Protein AF-A0A7V3JS35-F1 (afdb_monomer_lite)

Radius of gyration: 27.56 Å; chains: 1; bounding box: 72×45×94 Å

Structure (mmCIF, N/CA/C/O backbone):
data_AF-A0A7V3JS35-F1
#
_entry.id   AF-A0A7V3JS35-F1
#
loop_
_atom_site.group_PDB
_atom_site.id
_atom_site.type_symbol
_atom_site.label_atom_id
_atom_site.label_alt_id
_atom_site.label_comp_id
_atom_site.label_asym_id
_atom_site.label_entity_id
_atom_site.label_seq_id
_atom_site.pdbx_PDB_ins_code
_atom_site.Cartn_x
_atom_site.Cartn_y
_atom_site.Cartn_z
_atom_site.occupancy
_atom_site.B_iso_or_equiv
_atom_site.auth_seq_id
_atom_site.auth_comp_id
_atom_site.auth_asym_id
_atom_site.auth_atom_id
_atom_site.pdbx_PDB_model_num
ATOM 1 N N . ASN A 1 1 ? -13.217 -16.189 -65.088 1.00 43.16 1 ASN A N 1
ATOM 2 C CA . ASN A 1 1 ? -11.858 -16.082 -64.510 1.00 43.16 1 ASN A CA 1
ATOM 3 C C . ASN A 1 1 ? -11.916 -15.622 -63.060 1.00 43.16 1 ASN A C 1
ATOM 5 O O . ASN A 1 1 ? -11.762 -14.441 -62.789 1.00 43.16 1 ASN A O 1
ATOM 9 N N . TYR A 1 2 ? -12.149 -16.549 -62.126 1.00 47.44 2 TYR A N 1
ATOM 10 C CA . TYR A 1 2 ? -12.003 -16.295 -60.688 1.00 47.44 2 TYR A CA 1
ATOM 11 C C . TYR A 1 2 ? -10.567 -16.635 -60.276 1.00 47.44 2 TYR A C 1
ATOM 13 O O . TYR A 1 2 ? -10.269 -17.754 -59.872 1.00 47.44 2 TYR A O 1
ATOM 21 N N . GLY A 1 3 ? -9.654 -15.677 -60.444 1.00 47.25 3 GLY A N 1
ATOM 22 C CA . GLY A 1 3 ? -8.284 -15.792 -59.945 1.00 47.25 3 GLY A CA 1
ATOM 23 C C . GLY A 1 3 ? -8.251 -15.558 -58.437 1.00 47.25 3 GLY A C 1
ATOM 24 O O . GLY A 1 3 ? -8.068 -14.427 -57.992 1.00 47.25 3 GLY A O 1
ATOM 25 N N . GLY A 1 4 ? -8.470 -16.609 -57.645 1.00 54.62 4 GLY A N 1
ATOM 26 C CA . GLY A 1 4 ? -8.334 -16.547 -56.190 1.00 54.62 4 GLY A CA 1
ATOM 27 C C . GLY A 1 4 ? -6.878 -16.290 -55.793 1.00 54.62 4 GLY A C 1
ATOM 28 O O . GLY A 1 4 ? -5.996 -17.085 -56.110 1.00 54.62 4 GLY A O 1
ATOM 29 N N . LYS A 1 5 ? -6.609 -15.176 -55.099 1.00 61.69 5 LYS A N 1
ATOM 30 C CA . LYS A 1 5 ? -5.295 -14.917 -54.494 1.00 61.69 5 LYS A CA 1
ATOM 31 C C . LYS A 1 5 ? -5.050 -15.936 -53.381 1.00 61.69 5 LYS A C 1
ATOM 33 O O . LYS A 1 5 ? -5.737 -15.920 -52.364 1.00 61.69 5 LYS A O 1
ATOM 38 N N . ILE A 1 6 ? -4.048 -16.791 -53.561 1.00 61.38 6 ILE A N 1
ATOM 39 C CA . ILE A 1 6 ? -3.559 -17.692 -52.517 1.00 61.38 6 ILE A CA 1
ATOM 40 C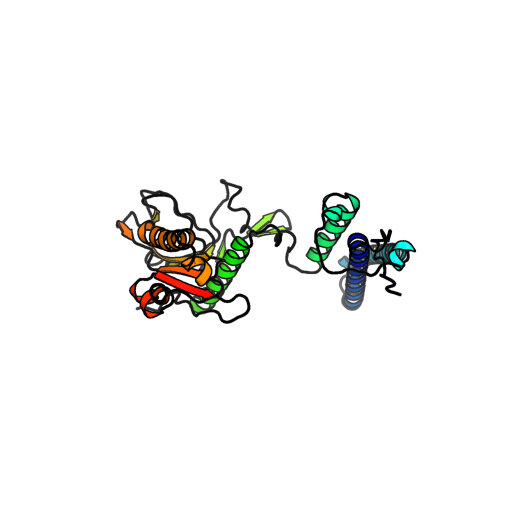 C . ILE A 1 6 ? -2.746 -16.855 -51.521 1.00 61.38 6 ILE A C 1
ATOM 42 O O . ILE A 1 6 ? -1.682 -16.337 -51.856 1.00 61.38 6 ILE A O 1
ATOM 46 N N . LEU A 1 7 ? -3.252 -16.706 -50.296 1.00 64.56 7 LEU A N 1
ATOM 47 C CA . LEU A 1 7 ? -2.506 -16.135 -49.176 1.00 64.56 7 LEU A CA 1
ATOM 48 C C . LEU A 1 7 ? -1.766 -17.269 -48.463 1.00 64.56 7 LEU A C 1
ATOM 50 O O . LEU A 1 7 ? -2.364 -18.023 -47.701 1.00 64.56 7 LEU A O 1
ATOM 54 N N . ALA A 1 8 ? -0.466 -17.396 -48.722 1.00 65.62 8 ALA A N 1
ATOM 55 C CA . ALA A 1 8 ? 0.400 -18.328 -48.009 1.00 65.62 8 ALA A CA 1
ATOM 56 C C . ALA A 1 8 ? 1.223 -17.577 -46.943 1.00 65.62 8 ALA A C 1
ATOM 58 O O . ALA A 1 8 ? 1.825 -16.543 -47.256 1.00 65.62 8 ALA A O 1
ATOM 59 N N . PRO A 1 9 ? 1.290 -18.068 -45.693 1.00 62.47 9 PRO A N 1
ATOM 60 C CA . PRO A 1 9 ? 2.125 -17.460 -44.667 1.00 62.47 9 PRO A CA 1
ATOM 61 C C . PRO A 1 9 ? 3.609 -17.639 -45.018 1.00 62.47 9 PRO A C 1
ATOM 63 O O . PRO A 1 9 ? 4.121 -18.754 -45.091 1.00 62.47 9 PRO A O 1
ATOM 66 N N . LYS A 1 10 ? 4.322 -16.525 -45.217 1.00 71.69 10 LYS A N 1
ATOM 67 C CA . LYS A 1 10 ? 5.776 -16.514 -45.422 1.00 71.69 10 LYS A CA 1
ATOM 68 C C . LYS A 1 10 ? 6.472 -16.269 -44.087 1.00 71.69 10 LYS A C 1
ATOM 70 O O . LYS A 1 10 ? 6.288 -15.220 -43.474 1.00 71.69 10 LYS A O 1
ATOM 75 N N . LYS A 1 11 ? 7.309 -17.211 -43.644 1.00 67.25 11 LYS A N 1
ATOM 76 C CA . LYS A 1 11 ? 8.178 -17.010 -42.478 1.00 67.25 11 LYS A CA 1
ATOM 77 C C . LYS A 1 11 ? 9.224 -15.947 -42.818 1.00 67.25 11 LYS A C 1
ATOM 79 O O . LYS A 1 11 ? 10.088 -16.171 -43.662 1.00 67.25 11 LYS A O 1
ATOM 84 N N . ILE A 1 12 ? 9.136 -14.788 -42.173 1.00 70.81 12 ILE A N 1
ATOM 85 C CA . ILE A 1 12 ? 10.126 -13.717 -42.307 1.00 70.81 12 ILE A CA 1
ATOM 86 C C . ILE A 1 12 ? 11.182 -13.929 -41.224 1.00 70.81 12 ILE A C 1
ATOM 88 O O . ILE A 1 12 ? 10.891 -13.814 -40.035 1.00 70.81 12 ILE A O 1
ATOM 92 N N . ILE A 1 13 ? 12.410 -14.248 -41.629 1.00 74.69 13 ILE A N 1
ATOM 93 C CA . ILE A 1 13 ? 13.562 -14.247 -40.725 1.00 74.69 13 ILE A CA 1
ATOM 94 C C . ILE A 1 13 ? 14.098 -12.819 -40.715 1.00 74.69 13 ILE A C 1
ATOM 96 O O . ILE A 1 13 ? 14.597 -12.334 -41.726 1.00 74.69 13 ILE A O 1
ATOM 100 N N . THR A 1 14 ? 13.952 -12.124 -39.590 1.00 80.75 14 THR A N 1
ATOM 101 C CA . THR A 1 14 ? 14.434 -10.750 -39.429 1.00 80.75 14 THR A CA 1
ATOM 102 C C . THR A 1 14 ? 15.170 -10.591 -38.110 1.00 80.75 14 THR A C 1
ATOM 104 O O . THR A 1 14 ? 14.786 -11.174 -37.097 1.00 80.75 14 THR A O 1
ATOM 107 N N . LYS A 1 15 ? 16.225 -9.772 -38.122 1.00 82.12 15 LYS A N 1
ATOM 108 C CA . LYS A 1 15 ? 16.924 -9.342 -36.906 1.00 82.12 15 LYS A CA 1
ATOM 109 C C . LYS A 1 15 ? 16.140 -8.257 -36.157 1.00 82.12 15 LYS A C 1
ATOM 111 O O . LYS A 1 15 ? 16.430 -8.007 -34.994 1.00 82.12 15 LYS A O 1
ATOM 116 N N . ASN A 1 16 ? 15.119 -7.652 -36.770 1.00 86.69 16 ASN A N 1
ATOM 117 C CA . ASN A 1 16 ? 14.270 -6.622 -36.166 1.00 86.69 16 ASN A CA 1
ATOM 118 C C . ASN A 1 16 ? 13.192 -7.227 -35.239 1.00 86.69 16 ASN A C 1
ATOM 120 O O . ASN A 1 16 ? 11.989 -7.055 -35.450 1.00 86.69 16 ASN A O 1
ATOM 124 N N . THR A 1 17 ? 13.630 -7.970 -34.223 1.00 90.44 17 THR A N 1
ATOM 125 C CA . THR A 1 17 ? 12.768 -8.508 -33.161 1.00 90.44 17 THR A CA 1
ATOM 126 C C . THR A 1 17 ? 12.601 -7.494 -32.039 1.00 90.44 17 THR A C 1
ATOM 128 O O . THR A 1 17 ? 13.445 -6.614 -31.863 1.00 90.44 17 THR A O 1
ATOM 131 N N . TYR A 1 18 ? 11.530 -7.633 -31.254 1.00 91.25 18 TYR A N 1
ATOM 132 C CA . TYR A 1 18 ? 11.302 -6.803 -30.070 1.00 91.25 18 TYR A CA 1
ATOM 133 C C . TYR A 1 18 ? 12.533 -6.778 -29.151 1.00 91.25 18 TYR A C 1
ATOM 135 O O . TYR A 1 18 ? 12.960 -5.713 -28.720 1.00 91.25 18 TYR A O 1
ATOM 143 N N . GLU A 1 19 ? 13.158 -7.931 -28.921 1.00 93.06 19 GLU A N 1
ATOM 144 C CA . GLU A 1 19 ? 14.315 -8.066 -28.040 1.00 93.06 19 GLU A CA 1
ATOM 145 C C . GLU A 1 19 ? 15.525 -7.283 -28.547 1.00 93.06 19 GLU A C 1
ATOM 147 O O . GLU A 1 19 ? 16.178 -6.590 -27.771 1.00 93.06 19 GLU A O 1
ATOM 152 N N . ASN A 1 20 ? 15.805 -7.321 -29.852 1.00 93.00 20 ASN A N 1
ATOM 153 C CA . ASN A 1 20 ? 16.911 -6.543 -30.412 1.00 93.00 20 ASN A CA 1
ATOM 154 C C . ASN A 1 20 ? 16.608 -5.042 -30.430 1.00 93.00 20 ASN A C 1
ATOM 156 O O . ASN A 1 20 ? 17.501 -4.232 -30.170 1.00 93.00 20 ASN A O 1
ATOM 160 N N . ARG A 1 21 ? 15.345 -4.664 -30.671 1.00 93.06 21 ARG A N 1
ATOM 161 C CA . ARG A 1 21 ? 14.897 -3.274 -30.523 1.00 93.06 21 ARG A CA 1
ATOM 162 C C . ARG A 1 21 ? 15.079 -2.778 -29.087 1.00 93.06 21 ARG A C 1
ATOM 164 O O . ARG A 1 21 ? 15.561 -1.663 -28.887 1.00 93.06 21 ARG A O 1
ATOM 171 N N . PHE A 1 22 ? 14.757 -3.617 -28.101 1.00 93.19 22 PHE A N 1
ATOM 172 C CA . PHE A 1 22 ? 14.929 -3.333 -26.676 1.00 93.19 22 PHE A CA 1
ATOM 173 C C . PHE A 1 22 ? 16.409 -3.181 -26.296 1.00 93.19 22 PHE A C 1
ATOM 175 O O . PHE A 1 22 ? 16.765 -2.251 -25.571 1.00 93.19 22 PHE A O 1
ATOM 182 N N . VAL A 1 23 ? 17.297 -4.030 -26.828 1.00 93.44 23 VAL A N 1
ATOM 183 C CA . VAL A 1 23 ? 18.752 -3.875 -26.644 1.00 93.44 23 VAL A CA 1
ATOM 184 C C . VAL A 1 23 ? 19.220 -2.519 -27.170 1.00 93.44 23 VAL A C 1
ATOM 186 O O . VAL A 1 23 ? 19.876 -1.777 -26.438 1.00 93.44 23 VAL A O 1
ATOM 189 N N . LYS A 1 24 ? 18.836 -2.147 -28.399 1.00 94.50 24 LYS A N 1
ATOM 190 C CA . LYS A 1 24 ? 19.182 -0.834 -28.964 1.00 94.50 24 LYS A CA 1
ATOM 191 C C . LYS A 1 24 ? 18.631 0.313 -28.114 1.00 94.50 24 LYS A C 1
ATOM 193 O O . LYS A 1 24 ? 19.370 1.239 -27.791 1.00 94.50 24 LYS A O 1
ATOM 198 N N . GLY A 1 25 ? 17.362 0.241 -27.714 1.00 92.31 25 GLY A N 1
ATOM 199 C CA . GLY A 1 25 ? 16.731 1.251 -26.860 1.00 92.31 25 GLY A CA 1
ATOM 200 C C . GLY A 1 25 ? 17.424 1.404 -25.503 1.00 92.31 25 GLY A C 1
ATOM 201 O O . GLY A 1 25 ? 17.622 2.524 -25.032 1.00 92.31 25 GLY A O 1
ATOM 202 N N . THR A 1 26 ? 17.878 0.295 -24.914 1.00 91.69 26 THR A N 1
ATOM 203 C CA . THR A 1 26 ? 18.672 0.282 -23.677 1.00 91.69 26 THR A CA 1
ATOM 204 C C . THR A 1 26 ? 20.003 1.007 -23.859 1.00 91.69 26 THR A C 1
ATOM 206 O O . THR A 1 26 ? 20.330 1.886 -23.065 1.00 91.69 26 THR A O 1
ATOM 209 N N . LEU A 1 27 ? 20.752 0.691 -24.921 1.00 93.19 27 LEU A N 1
ATOM 210 C CA . LEU A 1 27 ? 22.028 1.350 -25.218 1.00 93.19 27 LEU A CA 1
ATOM 211 C C . LEU A 1 27 ? 21.856 2.863 -25.421 1.00 93.19 27 LEU A C 1
ATOM 213 O O . LEU A 1 27 ? 22.646 3.638 -24.885 1.00 93.19 27 LEU A O 1
ATOM 217 N N . ILE A 1 28 ? 20.802 3.284 -26.131 1.00 91.75 28 ILE A N 1
ATOM 218 C CA . ILE A 1 28 ? 20.478 4.704 -26.338 1.00 91.75 28 ILE A CA 1
ATOM 219 C C . ILE A 1 28 ? 20.174 5.400 -25.008 1.00 91.75 28 ILE A C 1
ATOM 221 O O . ILE A 1 28 ? 20.705 6.478 -24.757 1.00 91.75 28 ILE A O 1
ATOM 225 N N . LYS A 1 29 ? 19.359 4.794 -24.135 1.00 87.88 29 LYS A N 1
ATOM 226 C CA . LYS A 1 29 ? 19.026 5.384 -22.827 1.00 87.88 29 LYS A CA 1
ATOM 227 C C . LYS A 1 29 ? 20.247 5.517 -21.919 1.00 87.88 29 LYS A C 1
ATOM 229 O O . LYS A 1 29 ? 20.416 6.557 -21.289 1.00 87.88 29 LYS A O 1
ATOM 234 N N . ILE A 1 30 ? 21.118 4.507 -21.888 1.00 90.19 30 ILE A N 1
ATOM 235 C CA . ILE A 1 30 ? 22.373 4.576 -21.125 1.00 90.19 30 ILE A CA 1
ATOM 236 C C . ILE A 1 30 ? 23.274 5.682 -21.685 1.00 90.19 30 ILE A C 1
ATOM 238 O O . ILE A 1 30 ? 23.822 6.474 -20.920 1.00 90.19 30 ILE A O 1
ATOM 242 N N . LEU A 1 31 ? 23.407 5.769 -23.012 1.00 91.69 31 LEU A N 1
ATOM 243 C CA . LEU A 1 31 ? 24.184 6.822 -23.663 1.00 91.69 31 LEU A CA 1
ATOM 244 C C . LEU A 1 31 ? 23.633 8.216 -23.338 1.00 91.69 31 LEU A C 1
ATOM 246 O O . LEU A 1 31 ? 24.414 9.121 -23.051 1.00 91.69 31 LEU A O 1
ATOM 250 N N . TRP A 1 32 ? 22.309 8.377 -23.352 1.00 88.50 32 TRP A N 1
ATOM 251 C CA . TRP A 1 32 ? 21.650 9.615 -22.950 1.00 88.50 32 TRP A CA 1
ATOM 252 C C . TRP A 1 32 ? 22.015 9.997 -21.511 1.00 88.50 32 TRP A C 1
ATOM 254 O O . TRP A 1 32 ? 22.567 11.072 -21.310 1.00 88.50 32 TRP A O 1
ATOM 264 N N . GLY A 1 33 ? 21.851 9.101 -20.531 1.00 84.38 33 GLY A N 1
ATOM 265 C CA . GLY A 1 33 ? 22.200 9.425 -19.140 1.00 84.38 33 GLY A CA 1
ATOM 266 C C . GLY A 1 33 ? 23.691 9.694 -18.916 1.00 84.38 33 GLY A C 1
ATOM 267 O O . GLY A 1 33 ? 24.044 10.517 -18.077 1.00 84.38 33 GLY A O 1
ATOM 268 N N . ILE A 1 34 ? 24.585 9.061 -19.687 1.00 89.44 34 ILE A N 1
ATOM 269 C CA . ILE A 1 34 ? 26.015 9.409 -19.671 1.00 89.44 34 ILE A CA 1
ATOM 270 C C . ILE A 1 34 ? 26.241 10.833 -20.189 1.00 89.44 34 ILE A C 1
ATOM 272 O O . ILE A 1 34 ? 27.084 11.540 -19.641 1.00 89.44 34 ILE A O 1
ATOM 276 N N . ASN A 1 35 ? 25.527 11.256 -21.236 1.00 87.81 35 ASN A N 1
ATOM 277 C CA . ASN A 1 35 ? 25.637 12.619 -21.755 1.00 87.81 35 ASN A CA 1
ATOM 278 C C . ASN A 1 35 ? 25.112 13.648 -20.751 1.00 87.81 35 ASN A C 1
ATOM 280 O O . ASN A 1 35 ? 25.805 14.633 -20.524 1.00 87.81 35 ASN A O 1
ATOM 284 N N . GLU A 1 36 ? 23.965 13.390 -20.120 1.00 83.62 36 GLU A N 1
ATOM 285 C CA . GLU A 1 36 ? 23.420 14.254 -19.063 1.00 83.62 36 GLU A CA 1
ATOM 286 C C . GLU A 1 36 ? 24.403 14.382 -17.896 1.00 83.62 36 GLU A C 1
ATOM 288 O O . GLU A 1 36 ? 24.741 15.484 -17.479 1.00 83.62 36 GLU A O 1
ATOM 293 N N . LEU A 1 37 ? 24.959 13.263 -17.421 1.00 83.44 37 LEU A N 1
ATOM 294 C CA . LEU A 1 37 ? 25.925 13.291 -16.325 1.00 83.44 37 LEU A CA 1
ATOM 295 C C . LEU A 1 37 ? 27.210 14.038 -16.706 1.00 83.44 37 LEU A C 1
ATOM 297 O O . LEU A 1 37 ? 27.745 14.788 -15.896 1.00 83.44 37 LEU A O 1
ATOM 301 N N . LEU A 1 38 ? 27.715 13.852 -17.928 1.00 87.88 38 LEU A N 1
ATOM 302 C CA . LEU A 1 38 ? 28.868 14.608 -18.424 1.00 87.88 38 LEU A CA 1
ATOM 303 C C . LEU A 1 38 ? 28.572 16.109 -18.515 1.00 87.88 38 LEU A C 1
ATOM 305 O O . LEU A 1 38 ? 29.454 16.900 -18.198 1.00 87.88 38 LEU A O 1
ATOM 309 N N . PHE A 1 39 ? 27.360 16.484 -18.931 1.00 84.06 39 PHE A N 1
ATOM 310 C CA . PHE A 1 39 ? 26.920 17.874 -18.981 1.00 84.06 39 PHE A CA 1
ATOM 311 C C . PHE A 1 39 ? 26.871 18.484 -17.576 1.00 84.06 39 PHE A C 1
ATOM 313 O O . PHE A 1 39 ? 27.534 19.490 -17.334 1.00 84.06 39 PHE A O 1
ATOM 320 N N . SER A 1 40 ? 26.204 17.821 -16.623 1.00 80.50 40 SER A N 1
ATOM 321 C CA . SER A 1 40 ? 26.153 18.278 -15.230 1.00 80.50 40 SER A CA 1
ATOM 322 C C . SER A 1 40 ? 27.548 18.392 -14.617 1.00 80.50 40 SER A C 1
ATOM 324 O O . SER A 1 40 ? 27.842 19.363 -13.931 1.00 80.50 40 SER A O 1
ATOM 326 N N . LEU A 1 41 ? 28.445 17.432 -14.867 1.00 80.38 41 LEU A N 1
ATOM 327 C CA . LEU A 1 41 ? 29.819 17.501 -14.359 1.00 80.38 41 LEU A CA 1
ATOM 328 C C . LEU A 1 41 ? 30.597 18.702 -14.914 1.00 80.38 41 LEU A C 1
ATOM 330 O O . LEU A 1 41 ? 31.440 19.239 -14.197 1.00 80.38 41 LEU A O 1
ATOM 334 N N . GLU A 1 42 ? 30.329 19.130 -16.149 1.00 79.12 42 GLU A N 1
ATOM 335 C CA . GLU A 1 42 ? 30.963 20.321 -16.725 1.00 79.12 42 GLU A CA 1
ATOM 336 C C . GLU A 1 42 ? 30.392 21.611 -16.114 1.00 79.12 42 GLU A C 1
ATOM 338 O O . GLU A 1 42 ? 31.158 22.491 -15.733 1.00 79.12 42 GLU A O 1
ATOM 343 N N . GLU A 1 43 ? 29.077 21.675 -15.892 1.00 74.31 43 GLU A N 1
ATOM 344 C CA . GLU A 1 43 ? 28.415 22.778 -15.176 1.00 74.31 43 GLU A CA 1
ATOM 345 C C . GLU A 1 43 ? 28.903 22.899 -13.715 1.00 74.31 43 GLU A C 1
ATOM 347 O O . GLU A 1 43 ? 29.161 23.989 -13.195 1.00 74.31 43 GLU A O 1
ATOM 352 N N . TYR A 1 44 ? 29.118 21.766 -13.037 1.00 68.81 44 TYR A N 1
ATOM 353 C CA . TYR A 1 44 ? 29.686 21.747 -11.688 1.00 68.81 44 TYR A CA 1
ATOM 354 C C . TYR A 1 44 ? 31.172 22.116 -11.665 1.00 68.81 44 TYR A C 1
ATOM 356 O O . TYR A 1 44 ? 31.631 22.674 -10.670 1.00 68.81 44 TYR A O 1
ATOM 364 N N . LYS A 1 45 ? 31.930 21.849 -12.734 1.00 67.31 45 LYS A N 1
ATOM 365 C CA . LYS A 1 45 ? 33.355 22.200 -12.834 1.00 67.31 45 LYS A CA 1
ATOM 366 C C . LYS A 1 45 ? 33.577 23.715 -12.807 1.00 67.31 45 LYS A C 1
ATOM 368 O O . LYS A 1 45 ? 34.532 24.166 -12.178 1.00 67.31 45 LYS A O 1
ATOM 373 N N . GLU A 1 46 ? 32.675 24.495 -13.401 1.00 64.19 46 GLU A N 1
ATOM 374 C CA . GLU A 1 46 ? 32.712 25.964 -13.335 1.00 64.19 46 GLU A CA 1
ATOM 375 C C . GLU A 1 46 ? 32.490 26.486 -11.902 1.00 64.19 46 GLU A C 1
ATOM 377 O O . GLU A 1 46 ? 33.118 27.462 -11.486 1.00 64.19 46 GLU A O 1
ATOM 382 N N . ASN A 1 47 ? 31.685 25.775 -11.104 1.00 62.62 47 ASN A N 1
ATOM 383 C CA . ASN A 1 47 ? 31.354 26.126 -9.719 1.00 62.62 47 ASN A CA 1
ATOM 384 C C . ASN A 1 47 ? 32.335 25.560 -8.664 1.00 62.62 47 ASN A C 1
ATOM 386 O O . ASN A 1 47 ? 32.482 26.130 -7.581 1.00 62.62 47 ASN A O 1
ATOM 390 N N . LEU A 1 48 ? 33.031 24.456 -8.966 1.00 55.69 48 LEU A N 1
ATOM 391 C CA . LEU A 1 48 ? 33.906 23.709 -8.044 1.00 55.69 48 LEU A CA 1
ATOM 392 C C . LEU A 1 48 ? 35.387 24.101 -8.088 1.00 55.69 48 LEU A C 1
ATOM 394 O O . LEU A 1 48 ? 36.187 23.507 -7.363 1.00 55.69 48 LEU A O 1
ATOM 398 N N . ASN A 1 49 ? 35.760 25.161 -8.811 1.00 54.78 49 ASN A N 1
ATOM 399 C CA . ASN A 1 49 ? 37.105 25.762 -8.742 1.00 54.78 49 ASN A CA 1
ATOM 400 C C . ASN A 1 49 ? 37.520 26.236 -7.323 1.00 54.78 49 ASN A C 1
ATOM 402 O O . ASN A 1 49 ? 38.607 26.777 -7.152 1.00 54.78 49 ASN A O 1
ATOM 406 N N . LYS A 1 50 ? 36.672 26.038 -6.301 1.00 55.88 50 LYS A N 1
ATOM 407 C CA . LYS A 1 50 ? 36.897 26.393 -4.894 1.00 55.88 50 LYS A CA 1
ATOM 408 C C . LYS A 1 50 ? 37.178 25.201 -3.960 1.00 55.88 50 LYS A C 1
ATOM 410 O O . LYS A 1 50 ? 37.440 25.444 -2.787 1.00 55.88 50 LYS A O 1
ATOM 415 N N . ILE A 1 51 ? 37.114 23.940 -4.419 1.00 61.12 51 ILE A N 1
ATOM 416 C CA . ILE A 1 51 ? 37.290 22.758 -3.543 1.00 61.12 51 ILE A CA 1
ATOM 417 C C . ILE A 1 51 ? 38.235 21.725 -4.183 1.00 61.12 51 ILE A C 1
ATOM 419 O O . ILE A 1 51 ? 37.810 20.835 -4.920 1.00 61.12 51 ILE A O 1
ATOM 423 N N . GLU A 1 52 ? 39.531 21.831 -3.869 1.00 65.31 52 GLU A N 1
ATOM 424 C CA . GLU A 1 52 ? 40.614 20.994 -4.426 1.00 65.31 52 GLU A CA 1
ATOM 425 C C . GLU A 1 52 ? 40.409 19.482 -4.164 1.00 65.31 52 GLU A C 1
ATOM 427 O O . GLU A 1 52 ? 40.794 18.650 -4.981 1.00 65.31 52 GLU A O 1
ATOM 432 N N . GLU A 1 53 ? 39.727 19.118 -3.070 1.00 70.31 53 GLU A N 1
ATOM 433 C CA . GLU A 1 53 ? 39.539 17.731 -2.603 1.00 70.31 53 GLU A CA 1
ATOM 434 C C . GLU A 1 53 ? 38.739 16.832 -3.573 1.00 70.31 53 GLU A C 1
ATOM 436 O O . GLU A 1 53 ? 38.964 15.621 -3.646 1.00 70.31 53 GLU A O 1
ATOM 441 N N . TYR A 1 54 ? 37.799 17.395 -4.341 1.00 71.12 54 TYR A N 1
ATOM 442 C CA . TYR A 1 54 ? 36.907 16.614 -5.217 1.00 71.12 54 TYR A CA 1
ATOM 443 C C . TYR A 1 54 ? 37.312 16.639 -6.693 1.00 71.12 54 TYR A C 1
ATOM 445 O O . TYR A 1 54 ? 36.789 15.858 -7.492 1.00 71.12 54 TYR A O 1
ATOM 453 N N . LYS A 1 55 ? 38.272 17.492 -7.055 1.00 74.69 55 LYS A N 1
ATOM 454 C CA . LYS A 1 55 ? 38.707 17.737 -8.434 1.00 74.69 55 LYS A CA 1
ATOM 455 C C . LYS A 1 55 ? 39.256 16.478 -9.105 1.00 74.69 55 LYS A C 1
ATOM 457 O O . LYS A 1 55 ? 38.848 16.139 -10.214 1.00 74.69 55 LYS A O 1
ATOM 462 N N . GLU A 1 56 ? 40.113 15.734 -8.407 1.00 79.62 56 GLU A N 1
ATOM 463 C CA . GLU A 1 56 ? 40.699 14.493 -8.928 1.00 79.62 56 GLU A CA 1
ATOM 464 C C . GLU A 1 56 ? 39.641 13.395 -9.135 1.00 79.62 56 GLU A C 1
ATOM 466 O O . GLU A 1 56 ? 39.617 12.733 -10.175 1.00 79.62 56 GLU A O 1
ATOM 471 N N . LYS A 1 57 ? 38.699 13.252 -8.190 1.00 80.75 57 LYS A N 1
ATOM 472 C CA . LYS A 1 57 ? 37.596 12.277 -8.274 1.00 80.75 57 LYS A CA 1
ATOM 473 C C . LYS A 1 57 ? 36.651 12.579 -9.440 1.00 80.75 57 LYS A C 1
ATOM 475 O O . LYS A 1 57 ? 36.207 11.659 -10.128 1.00 80.75 57 LYS A O 1
ATOM 480 N N . ILE A 1 58 ? 36.347 13.857 -9.669 1.00 79.44 58 ILE A N 1
ATOM 481 C CA . ILE A 1 58 ? 35.497 14.303 -10.779 1.00 79.44 58 ILE A CA 1
ATOM 482 C C . ILE A 1 58 ? 36.178 14.035 -12.124 1.00 79.44 58 ILE A C 1
ATOM 484 O O . ILE A 1 58 ? 35.542 13.497 -13.032 1.00 79.44 58 ILE A O 1
ATOM 488 N N . GLU A 1 59 ? 37.471 14.335 -12.250 1.00 83.31 59 GLU A N 1
ATOM 489 C CA . GLU A 1 59 ? 38.218 14.080 -13.486 1.00 83.31 59 GLU A CA 1
ATOM 490 C C . GLU A 1 59 ? 38.377 12.578 -13.784 1.00 83.31 59 GLU A C 1
ATOM 492 O O . GLU A 1 59 ? 38.229 12.158 -14.936 1.00 83.31 59 GLU A O 1
ATOM 497 N N . ASP A 1 60 ? 38.597 11.733 -12.772 1.00 86.50 60 ASP A N 1
ATOM 498 C CA . ASP A 1 60 ? 38.591 10.272 -12.945 1.00 86.50 60 ASP A CA 1
ATOM 499 C C . ASP A 1 60 ? 37.220 9.755 -13.422 1.00 86.50 60 ASP A C 1
ATOM 501 O O . ASP A 1 60 ? 37.122 8.993 -14.393 1.00 86.50 60 ASP A O 1
ATOM 505 N N . MET A 1 61 ? 36.136 10.225 -12.801 1.00 84.00 61 MET A N 1
ATOM 506 C CA . MET A 1 61 ? 34.771 9.881 -13.202 1.00 84.00 61 MET A CA 1
ATOM 507 C C . MET A 1 61 ? 34.469 10.328 -14.638 1.00 84.00 61 MET A C 1
ATOM 509 O O . MET A 1 61 ? 33.952 9.538 -15.432 1.00 84.00 61 MET A O 1
ATOM 513 N N . ARG A 1 62 ? 34.871 11.544 -15.020 1.00 87.44 62 ARG A N 1
ATOM 514 C CA . ARG A 1 62 ? 34.740 12.061 -16.389 1.00 87.44 62 ARG A CA 1
ATOM 515 C C . ARG A 1 62 ? 35.487 11.192 -17.398 1.00 87.44 62 ARG A C 1
ATOM 517 O O . ARG A 1 62 ? 34.913 10.821 -18.424 1.00 87.44 62 ARG A O 1
ATOM 524 N N . LYS A 1 63 ? 36.739 10.810 -17.115 1.00 90.56 63 LYS A N 1
ATOM 525 C CA . LYS A 1 63 ? 37.526 9.913 -17.984 1.00 90.56 63 LYS A CA 1
ATOM 526 C C . LYS A 1 63 ? 36.817 8.575 -18.196 1.00 90.56 63 LYS A C 1
ATOM 528 O O . LYS A 1 63 ? 36.713 8.105 -19.333 1.00 90.56 63 LYS A O 1
ATOM 533 N N . LYS A 1 64 ? 36.277 7.984 -17.125 1.00 92.25 64 LYS A N 1
ATOM 534 C CA . LYS A 1 64 ? 35.500 6.735 -17.191 1.00 92.25 64 LYS A CA 1
ATOM 535 C C . LYS A 1 64 ? 34.245 6.899 -18.051 1.00 92.25 64 LYS A C 1
ATOM 537 O O . LYS A 1 64 ? 34.010 6.071 -18.931 1.00 92.25 64 LYS A O 1
ATOM 542 N N . LEU A 1 65 ? 33.481 7.973 -17.860 1.00 90.50 65 LEU A N 1
ATOM 543 C CA . LEU A 1 65 ? 32.263 8.254 -18.630 1.00 90.50 65 LEU A CA 1
ATOM 544 C C . LEU A 1 65 ? 32.550 8.481 -20.119 1.00 90.50 65 LEU A C 1
ATOM 546 O O . LEU A 1 65 ? 31.869 7.905 -20.966 1.00 90.50 65 LEU A O 1
ATOM 550 N N . LEU A 1 66 ? 33.599 9.236 -20.457 1.00 92.69 66 LEU A N 1
ATOM 551 C CA . LEU A 1 66 ? 34.019 9.447 -21.847 1.00 92.69 66 LEU A CA 1
ATOM 552 C C . LEU A 1 66 ? 34.440 8.142 -22.529 1.00 92.69 66 LEU A C 1
ATOM 554 O O . LEU A 1 66 ? 34.104 7.921 -23.695 1.00 92.69 66 LEU A O 1
ATOM 558 N N . LYS A 1 67 ? 35.134 7.252 -21.809 1.00 95.12 67 LYS A N 1
ATOM 559 C CA . LYS A 1 67 ? 35.458 5.912 -22.314 1.00 95.12 67 LYS A CA 1
ATOM 560 C C . LYS A 1 67 ? 34.184 5.110 -22.601 1.00 95.12 67 LYS A C 1
ATOM 562 O O . LYS A 1 67 ? 34.036 4.590 -23.704 1.00 95.12 67 LYS A O 1
ATOM 567 N N . ARG A 1 68 ? 33.233 5.072 -21.660 1.00 91.56 68 ARG A N 1
ATOM 568 C CA . ARG A 1 68 ? 31.953 4.358 -21.839 1.00 91.56 68 ARG A CA 1
ATOM 569 C C . ARG A 1 68 ? 31.103 4.931 -22.970 1.00 91.56 68 ARG A C 1
ATOM 571 O O . ARG A 1 68 ? 30.528 4.165 -23.735 1.00 91.56 68 ARG A O 1
ATOM 578 N N . LYS A 1 69 ? 31.081 6.255 -23.140 1.00 94.12 69 LYS A N 1
ATOM 579 C CA . LYS A 1 69 ? 30.428 6.921 -24.275 1.00 94.12 69 LYS A CA 1
ATOM 580 C C . LYS A 1 69 ? 30.974 6.417 -25.615 1.00 94.12 69 LYS A C 1
ATOM 582 O O . LYS A 1 69 ? 30.195 6.098 -26.508 1.00 94.12 69 LYS A O 1
ATOM 587 N N . LYS A 1 70 ? 32.302 6.305 -25.752 1.00 94.56 70 LYS A N 1
ATOM 588 C CA . LYS A 1 70 ? 32.940 5.765 -26.968 1.00 94.56 70 LYS A CA 1
ATOM 589 C C . LYS A 1 70 ? 32.553 4.305 -27.216 1.00 94.56 70 LYS A C 1
ATOM 591 O O . LYS A 1 70 ? 32.182 3.968 -28.336 1.00 94.56 70 LYS A O 1
ATOM 596 N N . GLU A 1 71 ? 32.595 3.470 -26.179 1.00 93.81 71 GLU A N 1
ATOM 597 C CA . GLU A 1 71 ? 32.201 2.054 -26.262 1.00 93.81 71 GLU A CA 1
ATOM 598 C C . GLU A 1 71 ? 30.734 1.892 -26.702 1.00 93.81 71 GLU A C 1
ATOM 600 O O . GLU A 1 71 ? 30.444 1.105 -27.598 1.00 93.81 71 GLU A O 1
ATOM 605 N N . LEU A 1 72 ? 29.806 2.671 -26.136 1.00 92.44 72 LEU A N 1
ATOM 606 C CA . LEU A 1 72 ? 28.384 2.617 -26.504 1.00 92.44 72 LEU A CA 1
ATOM 607 C C . LEU A 1 72 ? 28.122 3.094 -27.933 1.00 92.44 72 LEU A C 1
ATOM 609 O O . LEU A 1 72 ? 27.333 2.474 -28.641 1.00 92.44 72 LEU A O 1
ATOM 613 N N . ASN A 1 73 ? 28.796 4.159 -28.373 1.00 93.25 73 ASN A N 1
ATOM 614 C CA . ASN A 1 73 ? 28.693 4.627 -29.755 1.00 93.25 73 ASN A CA 1
ATOM 615 C C . ASN A 1 73 ? 29.191 3.570 -30.748 1.00 93.25 73 ASN A C 1
ATOM 617 O O . ASN A 1 73 ? 28.563 3.366 -31.782 1.00 93.25 73 ASN A O 1
ATOM 621 N N . LEU A 1 74 ? 30.275 2.855 -30.422 1.00 94.19 74 LEU A N 1
ATOM 622 C CA . LEU A 1 74 ? 30.749 1.736 -31.239 1.00 94.19 74 LEU A CA 1
ATOM 623 C C . LEU A 1 74 ? 29.681 0.638 -31.350 1.00 94.19 74 LEU A C 1
ATOM 625 O O . LEU A 1 74 ? 29.395 0.179 -32.451 1.00 94.19 74 LEU A O 1
ATOM 629 N N . LEU A 1 75 ? 29.062 0.254 -30.228 1.00 92.38 75 LEU A N 1
ATOM 630 C CA . LEU A 1 75 ? 28.009 -0.768 -30.201 1.00 92.38 75 LEU A CA 1
ATOM 631 C C . LEU A 1 75 ? 26.760 -0.352 -30.991 1.00 92.38 75 LEU A C 1
ATOM 633 O O . LEU A 1 75 ? 26.177 -1.176 -31.692 1.00 92.38 75 LEU A O 1
ATOM 637 N N . LEU A 1 76 ? 26.353 0.916 -30.897 1.00 92.38 76 LEU A N 1
ATOM 638 C CA . LEU A 1 76 ? 25.205 1.453 -31.635 1.00 92.38 76 LEU A CA 1
ATOM 639 C C . LEU A 1 76 ? 25.445 1.518 -33.149 1.00 92.38 76 LEU A C 1
ATOM 641 O O . LEU A 1 76 ? 24.488 1.402 -33.913 1.00 92.38 76 LEU A O 1
ATOM 645 N N . ASN A 1 77 ? 26.706 1.654 -33.563 1.00 92.50 77 ASN A N 1
ATOM 646 C CA . ASN A 1 77 ? 27.119 1.702 -34.964 1.00 92.50 77 ASN A CA 1
ATOM 647 C C . ASN A 1 77 ? 27.411 0.322 -35.571 1.00 92.50 77 ASN A C 1
ATOM 649 O O . ASN A 1 77 ? 27.742 0.245 -36.754 1.00 92.50 77 ASN A O 1
ATOM 653 N N . LEU A 1 78 ? 27.292 -0.769 -34.805 1.00 92.25 78 LEU A N 1
ATOM 654 C CA . LEU A 1 78 ? 27.361 -2.114 -35.377 1.00 92.25 78 LEU A CA 1
ATOM 655 C C . LEU A 1 78 ? 26.249 -2.277 -36.416 1.00 92.25 78 LEU A C 1
ATOM 657 O O . LEU A 1 78 ? 25.097 -1.950 -36.137 1.00 92.25 78 LEU A O 1
ATOM 661 N N . GLU A 1 79 ? 26.588 -2.828 -37.582 1.00 87.69 79 GLU A N 1
ATOM 662 C CA . GLU A 1 79 ? 25.700 -2.956 -38.749 1.00 87.69 79 GLU A CA 1
ATOM 663 C C . GLU A 1 79 ? 24.308 -3.485 -38.366 1.00 87.69 79 GLU A C 1
ATOM 665 O O . GLU A 1 79 ? 23.291 -2.844 -38.622 1.00 87.69 79 GLU A O 1
ATOM 670 N N . PHE A 1 80 ? 24.261 -4.581 -37.601 1.00 86.94 80 PHE A N 1
ATOM 671 C CA . PHE A 1 80 ? 22.994 -5.177 -37.183 1.00 86.94 80 PHE A CA 1
ATOM 672 C C . PHE A 1 80 ? 22.195 -4.329 -36.180 1.00 86.94 80 PHE A C 1
ATOM 674 O O . PHE A 1 80 ? 20.975 -4.431 -36.160 1.00 86.94 80 PHE A O 1
ATOM 681 N N . ILE A 1 81 ? 22.840 -3.532 -35.321 1.00 87.00 81 ILE A N 1
ATOM 682 C CA . ILE A 1 81 ? 22.141 -2.651 -34.369 1.00 87.00 81 ILE A CA 1
ATOM 683 C C . ILE A 1 81 ? 21.632 -1.415 -35.099 1.00 87.00 81 ILE A C 1
ATOM 685 O O . ILE A 1 81 ? 20.517 -0.953 -34.841 1.00 87.00 81 ILE A O 1
ATOM 689 N N . ASN A 1 82 ? 22.423 -0.880 -36.025 1.00 86.06 82 ASN A N 1
ATOM 690 C CA . ASN A 1 82 ? 22.087 0.332 -36.749 1.00 86.06 82 ASN A CA 1
ATOM 691 C C . ASN A 1 82 ? 20.782 0.173 -37.553 1.00 86.06 82 ASN A C 1
ATOM 693 O O . ASN A 1 82 ? 19.912 1.040 -37.487 1.00 86.06 82 ASN A O 1
ATOM 697 N N . GLU A 1 83 ? 20.575 -0.985 -38.181 1.00 88.38 83 GLU A N 1
ATOM 698 C CA . GLU A 1 83 ? 19.391 -1.297 -39.000 1.00 88.38 83 GLU A CA 1
ATOM 699 C C . GLU A 1 83 ? 18.080 -1.489 -38.213 1.00 88.38 83 GLU A C 1
ATOM 701 O O . GLU A 1 83 ? 16.985 -1.479 -38.781 1.00 88.38 83 GLU A O 1
ATOM 706 N N . ILE A 1 84 ? 18.158 -1.686 -36.897 1.00 92.50 84 ILE A N 1
ATOM 707 C CA . ILE A 1 84 ? 17.004 -2.028 -36.061 1.00 92.50 84 ILE A CA 1
ATOM 708 C C . ILE A 1 84 ? 16.396 -0.755 -35.457 1.00 92.50 84 ILE A C 1
ATOM 710 O O . ILE A 1 84 ? 17.111 0.155 -35.041 1.00 92.50 84 ILE A O 1
ATOM 714 N N . LYS A 1 85 ? 15.065 -0.654 -35.375 1.00 91.56 85 LYS A N 1
ATOM 715 C CA . LYS A 1 85 ? 14.416 0.478 -34.682 1.00 91.56 85 LYS A CA 1
ATOM 716 C C . LYS A 1 85 ? 14.573 0.328 -33.164 1.00 91.56 85 LYS A C 1
ATOM 718 O O . LYS A 1 85 ? 14.481 -0.791 -32.681 1.00 91.56 85 LYS A O 1
ATOM 723 N N . PRO A 1 86 ? 14.798 1.395 -32.388 1.00 92.19 86 PRO A N 1
ATOM 724 C CA . PRO A 1 86 ? 14.812 1.265 -30.937 1.00 92.19 86 PRO A CA 1
ATOM 725 C C . PRO A 1 86 ? 13.402 1.007 -30.391 1.00 92.19 86 PRO A C 1
ATOM 727 O O . PRO A 1 86 ? 12.413 1.446 -30.973 1.00 92.19 86 PRO A O 1
ATOM 730 N N . GLU A 1 87 ? 13.332 0.304 -29.265 1.00 90.25 87 GLU A N 1
ATOM 731 C CA . GLU A 1 87 ? 12.123 0.130 -28.462 1.00 90.25 87 GLU A CA 1
ATOM 732 C C . GLU A 1 87 ? 12.413 0.590 -27.036 1.00 90.25 87 GLU A C 1
ATOM 734 O O . GLU A 1 87 ? 13.423 0.204 -26.444 1.00 90.25 87 GLU A O 1
ATOM 739 N N . PHE A 1 88 ? 11.534 1.430 -26.501 1.00 81.19 88 PHE A N 1
ATOM 740 C CA . PHE A 1 88 ? 11.706 2.049 -25.190 1.00 81.19 88 PHE A CA 1
ATOM 741 C C . PHE A 1 88 ? 10.666 1.570 -24.177 1.00 81.19 88 PHE A C 1
ATOM 743 O O . PHE A 1 88 ? 10.878 1.771 -22.976 1.00 81.19 88 PHE A O 1
ATOM 750 N N . GLU A 1 89 ? 9.584 0.933 -24.640 1.00 77.88 89 GLU A N 1
ATOM 751 C CA . GLU A 1 89 ? 8.600 0.281 -23.784 1.00 77.88 89 GLU A CA 1
ATOM 752 C C . GLU A 1 89 ? 9.129 -1.052 -23.254 1.00 77.88 89 GLU A C 1
ATOM 754 O O . GLU A 1 89 ? 9.611 -1.909 -24.002 1.00 77.88 89 GLU A O 1
ATOM 759 N N . ILE A 1 90 ? 8.984 -1.256 -21.947 1.00 76.69 90 ILE A N 1
ATOM 760 C CA . ILE A 1 90 ? 9.459 -2.453 -21.257 1.00 76.69 90 ILE A CA 1
ATOM 761 C C . ILE A 1 90 ? 8.372 -3.530 -21.302 1.00 76.69 90 ILE A C 1
ATOM 763 O O . ILE A 1 90 ? 7.288 -3.353 -20.751 1.00 76.69 90 ILE A O 1
ATOM 767 N N . LYS A 1 91 ? 8.673 -4.673 -21.918 1.00 77.88 91 LYS A N 1
ATOM 768 C CA . LYS A 1 91 ? 7.825 -5.870 -21.952 1.00 77.88 91 LYS A CA 1
ATOM 769 C C . LYS A 1 91 ? 8.716 -7.082 -21.701 1.00 77.88 91 LYS A C 1
ATOM 771 O O . LYS A 1 91 ? 9.650 -7.342 -22.456 1.00 77.88 91 LYS A O 1
ATOM 776 N N . LEU A 1 92 ? 8.448 -7.827 -20.630 1.00 76.69 92 LEU A N 1
ATOM 777 C CA . LEU A 1 92 ? 9.209 -9.031 -20.304 1.00 76.69 92 LEU A CA 1
ATOM 778 C C . LEU A 1 92 ? 8.720 -10.196 -21.170 1.00 76.69 92 LEU A C 1
ATOM 780 O O . LEU A 1 92 ? 7.735 -10.856 -20.849 1.00 76.69 92 LEU A O 1
ATOM 784 N N . THR A 1 93 ? 9.399 -10.443 -22.288 1.00 80.44 93 THR A N 1
ATOM 785 C CA . THR A 1 93 ? 9.059 -11.557 -23.181 1.00 80.44 93 THR A CA 1
ATOM 786 C C . THR A 1 93 ? 9.675 -12.875 -22.695 1.00 80.44 93 THR A C 1
ATOM 788 O O . THR A 1 93 ? 10.676 -12.866 -21.966 1.00 80.44 93 THR A O 1
ATOM 791 N N . PRO A 1 94 ? 9.149 -14.040 -23.124 1.00 78.94 94 PRO A N 1
ATOM 792 C CA . PRO A 1 94 ? 9.773 -15.333 -22.839 1.00 78.94 94 PRO A CA 1
ATOM 793 C C . PRO A 1 94 ? 11.236 -15.414 -23.298 1.00 78.94 94 PRO A C 1
ATOM 795 O O . PRO A 1 94 ? 12.056 -16.043 -22.632 1.00 78.94 94 PRO A O 1
ATOM 798 N N . VAL A 1 95 ? 11.584 -14.738 -24.400 1.00 84.62 95 VAL A N 1
ATOM 799 C CA . VAL A 1 95 ? 12.960 -14.683 -24.915 1.00 84.62 95 VAL A CA 1
ATOM 800 C C . VAL A 1 95 ? 13.863 -13.905 -23.959 1.00 84.62 95 VAL A C 1
ATOM 802 O O . VAL A 1 95 ? 14.939 -14.391 -23.624 1.00 84.62 95 VAL A O 1
ATOM 805 N N . ILE A 1 96 ? 13.415 -12.753 -23.446 1.00 84.31 96 ILE A N 1
ATOM 806 C CA . ILE A 1 96 ? 14.165 -11.980 -22.439 1.00 84.31 96 ILE A CA 1
ATOM 807 C C . ILE A 1 96 ? 14.310 -12.759 -21.128 1.00 84.31 96 ILE A C 1
ATOM 809 O O . ILE A 1 96 ? 15.346 -12.683 -20.467 1.00 84.31 96 ILE A O 1
ATOM 813 N N . LYS A 1 97 ? 13.282 -13.518 -20.738 1.00 73.56 97 LYS A N 1
ATOM 814 C CA . LYS A 1 97 ? 13.300 -14.310 -19.505 1.00 73.56 97 LYS A CA 1
ATOM 815 C C . LYS A 1 97 ? 14.287 -15.477 -19.582 1.00 73.56 97 LYS A C 1
ATOM 817 O O . LYS A 1 97 ? 15.042 -15.685 -18.637 1.00 73.56 97 LYS A O 1
ATOM 822 N N . ASN A 1 98 ? 14.277 -16.214 -20.691 1.00 78.25 98 ASN A N 1
ATOM 823 C CA . ASN A 1 98 ? 14.973 -17.497 -20.799 1.00 78.25 98 ASN A CA 1
ATOM 824 C C . ASN A 1 98 ? 16.363 -17.394 -21.448 1.00 78.25 98 ASN A C 1
ATOM 826 O O . ASN A 1 98 ? 17.197 -18.269 -21.233 1.00 78.25 98 ASN A O 1
ATOM 830 N N . ASN A 1 99 ? 16.642 -16.347 -22.234 1.00 87.88 99 ASN A N 1
ATOM 831 C CA . ASN A 1 99 ? 17.968 -16.136 -22.812 1.00 87.88 99 ASN A CA 1
ATOM 832 C C . ASN A 1 99 ? 18.866 -15.355 -21.830 1.00 87.88 99 ASN A C 1
ATOM 834 O O . ASN A 1 99 ? 18.511 -14.235 -21.448 1.00 87.88 99 ASN A O 1
ATOM 838 N N . PRO A 1 100 ? 20.051 -15.876 -21.462 1.00 85.31 100 PRO A N 1
ATOM 839 C CA . PRO A 1 100 ? 20.902 -15.258 -20.445 1.00 85.31 100 PRO A CA 1
ATOM 840 C C . PRO A 1 100 ? 21.401 -13.859 -20.833 1.00 85.31 100 PRO A C 1
ATOM 842 O O . PRO A 1 100 ? 21.512 -12.987 -19.971 1.00 85.31 100 PRO A O 1
ATOM 845 N N . TYR A 1 101 ? 21.652 -13.605 -22.120 1.00 89.50 101 TYR A N 1
ATOM 846 C CA . TYR A 1 101 ? 22.180 -12.324 -22.590 1.00 89.50 101 TYR A CA 1
ATOM 847 C C . TYR A 1 101 ? 21.114 -11.230 -22.577 1.00 89.50 101 TYR A C 1
ATOM 849 O O . TYR A 1 101 ? 21.351 -10.144 -22.046 1.00 89.50 101 TYR A O 1
ATOM 857 N N . TYR A 1 102 ? 19.911 -11.522 -23.081 1.00 86.56 102 TYR A N 1
ATOM 858 C CA . TYR A 1 102 ? 18.799 -10.572 -22.993 1.00 86.56 102 TYR A CA 1
ATOM 859 C C . TYR A 1 102 ? 18.377 -10.334 -21.545 1.00 86.56 102 TYR A C 1
ATOM 861 O O . TYR A 1 102 ? 18.115 -9.193 -21.171 1.00 86.56 102 TYR A O 1
ATOM 869 N N . ASN A 1 103 ? 18.386 -11.375 -20.706 1.00 81.50 103 ASN A N 1
ATOM 870 C CA . ASN A 1 103 ? 18.103 -11.236 -19.282 1.00 81.50 103 ASN A CA 1
ATOM 871 C C . ASN A 1 103 ? 19.103 -10.301 -18.587 1.00 81.50 103 ASN A C 1
ATOM 873 O O . ASN A 1 103 ? 18.714 -9.463 -17.772 1.00 81.50 103 ASN A O 1
ATOM 877 N N . MET A 1 104 ? 20.389 -10.416 -18.926 1.00 85.62 104 MET A N 1
ATOM 878 C CA . MET A 1 104 ? 21.436 -9.550 -18.389 1.00 85.62 104 MET A CA 1
ATOM 879 C C . MET A 1 104 ? 21.235 -8.089 -18.806 1.00 85.62 104 MET A C 1
ATOM 881 O O . MET A 1 104 ? 21.325 -7.199 -17.961 1.00 85.62 104 MET A O 1
ATOM 885 N N . ILE A 1 105 ? 20.912 -7.835 -20.078 1.00 88.69 105 ILE A N 1
ATOM 886 C CA . ILE A 1 105 ? 20.647 -6.479 -20.586 1.00 88.69 105 ILE A CA 1
ATOM 887 C C . ILE A 1 105 ? 19.379 -5.899 -19.951 1.00 88.69 105 ILE A C 1
ATOM 889 O O . ILE A 1 105 ? 19.369 -4.741 -19.548 1.00 88.69 105 ILE A O 1
ATOM 893 N N . TYR A 1 106 ? 18.341 -6.714 -19.776 1.00 84.69 106 TYR A N 1
ATOM 894 C CA . TYR A 1 106 ? 17.123 -6.326 -19.070 1.00 84.69 106 TYR A CA 1
ATOM 895 C C . TYR A 1 106 ? 17.401 -5.926 -17.614 1.00 84.69 106 TYR A C 1
ATOM 897 O O . TYR A 1 106 ? 16.976 -4.866 -17.162 1.00 84.69 106 TYR A O 1
ATOM 905 N N . LYS A 1 107 ? 18.195 -6.720 -16.886 1.00 84.19 107 LYS A N 1
ATOM 906 C CA . LYS A 1 107 ? 18.630 -6.381 -15.522 1.00 84.19 107 LYS A CA 1
ATOM 907 C C . LYS A 1 107 ? 19.469 -5.103 -15.480 1.00 84.19 107 LYS A C 1
ATOM 909 O O . LYS A 1 107 ? 19.312 -4.309 -14.557 1.00 84.19 107 LYS A O 1
ATOM 914 N N . LEU A 1 108 ? 20.353 -4.898 -16.459 1.00 85.06 108 LEU A N 1
ATOM 915 C CA . LEU A 1 108 ? 21.138 -3.667 -16.584 1.00 85.06 108 LEU A CA 1
ATOM 916 C C . LEU A 1 108 ? 20.232 -2.451 -16.806 1.00 85.06 108 LEU A C 1
ATOM 918 O O . LEU A 1 108 ? 20.407 -1.438 -16.135 1.00 85.06 108 LEU A O 1
ATOM 922 N N . TYR A 1 109 ? 19.252 -2.572 -17.701 1.00 85.06 109 TYR A N 1
ATOM 923 C CA . TYR A 1 109 ? 18.261 -1.537 -17.966 1.00 85.06 109 TYR A CA 1
ATOM 924 C C . TYR A 1 109 ? 17.489 -1.158 -16.695 1.00 85.06 109 TYR A C 1
ATOM 926 O O . TYR A 1 109 ? 17.384 0.024 -16.376 1.00 85.06 109 TYR A O 1
ATOM 934 N N . LEU A 1 110 ? 16.994 -2.148 -15.940 1.00 80.00 110 LEU A N 1
ATOM 935 C CA . LEU A 1 110 ? 16.267 -1.899 -14.691 1.00 80.00 110 LEU A CA 1
ATOM 936 C C . LEU A 1 110 ? 17.139 -1.166 -13.670 1.00 80.00 110 LEU A C 1
ATOM 938 O O . LEU A 1 110 ? 16.702 -0.168 -13.105 1.00 80.00 110 LEU A O 1
ATOM 942 N N . LYS A 1 111 ? 18.392 -1.608 -13.493 1.00 77.38 111 LYS A N 1
ATOM 943 C CA . LYS A 1 111 ? 19.356 -0.933 -12.613 1.00 77.38 111 LYS A CA 1
ATOM 944 C C . LYS A 1 111 ? 19.597 0.511 -13.037 1.00 77.38 111 LYS A C 1
ATOM 946 O O . LYS A 1 111 ? 19.555 1.403 -12.205 1.00 77.38 111 LYS A O 1
ATOM 951 N N . PHE A 1 112 ? 19.833 0.756 -14.324 1.00 75.38 112 PHE A N 1
ATOM 952 C CA . PHE A 1 112 ? 20.041 2.107 -14.845 1.00 75.38 112 PHE A CA 1
ATOM 953 C C . PHE A 1 112 ? 18.820 3.006 -14.598 1.00 75.38 112 PHE A C 1
ATOM 955 O O . PHE A 1 112 ? 18.962 4.124 -14.111 1.00 75.38 112 PHE A O 1
ATOM 962 N N . HIS A 1 113 ? 17.615 2.491 -14.839 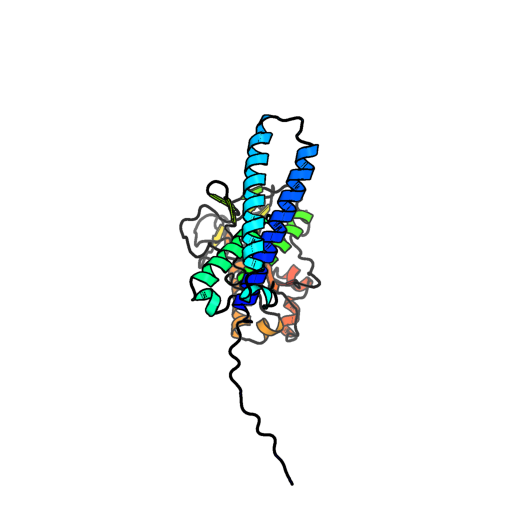1.00 69.38 113 HIS A N 1
ATOM 963 C CA . HIS A 1 113 ? 16.372 3.218 -14.591 1.00 69.38 113 HIS A CA 1
ATOM 964 C C . HIS A 1 113 ? 16.168 3.568 -13.104 1.00 69.38 113 HIS A C 1
ATOM 966 O O . HIS A 1 113 ? 15.685 4.655 -12.800 1.00 69.38 113 HIS A O 1
ATOM 972 N N . GLN A 1 114 ? 16.576 2.688 -12.181 1.00 61.84 114 GLN A N 1
ATOM 973 C CA . GLN A 1 114 ? 16.573 2.956 -10.734 1.00 61.84 114 GLN A CA 1
ATOM 974 C C . GLN A 1 114 ? 17.558 4.059 -10.313 1.00 61.84 114 GLN A C 1
ATOM 976 O O . GLN A 1 114 ? 17.358 4.674 -9.275 1.00 61.84 114 GLN A O 1
ATOM 981 N N . PHE A 1 115 ? 18.634 4.304 -11.068 1.00 61.84 115 PHE A N 1
ATOM 982 C CA . PHE A 1 115 ? 19.577 5.387 -10.760 1.00 61.84 115 PHE A CA 1
ATOM 983 C C . PHE A 1 115 ? 19.115 6.745 -11.305 1.00 61.84 115 PHE A C 1
ATOM 985 O O . PHE A 1 115 ? 19.423 7.772 -10.709 1.00 61.84 115 PHE A O 1
ATOM 992 N N . CYS A 1 116 ? 18.386 6.762 -12.425 1.00 55.12 116 CYS A N 1
ATOM 993 C CA . CYS A 1 116 ? 17.887 7.994 -13.049 1.00 55.12 116 CYS A CA 1
ATOM 994 C C . CYS A 1 116 ? 16.598 8.534 -12.410 1.00 55.12 116 CYS A C 1
ATOM 996 O O . CYS A 1 116 ? 16.264 9.700 -12.601 1.00 55.12 116 CYS A O 1
ATOM 998 N N . ILE A 1 117 ? 15.871 7.705 -11.660 1.00 46.84 117 ILE A N 1
ATOM 999 C CA . ILE A 1 117 ? 14.691 8.096 -10.885 1.00 46.84 117 ILE A CA 1
ATOM 1000 C C . ILE A 1 117 ? 15.000 7.740 -9.431 1.00 46.84 117 ILE A C 1
ATOM 1002 O O . ILE A 1 117 ? 15.245 6.566 -9.174 1.00 46.84 117 ILE A O 1
ATOM 1006 N N . PRO A 1 118 ? 14.972 8.680 -8.467 1.00 38.34 118 PRO A N 1
ATOM 1007 C CA . PRO A 1 118 ? 15.288 8.417 -7.059 1.00 38.34 118 PRO A CA 1
ATOM 1008 C C . PRO A 1 118 ? 14.158 7.655 -6.334 1.00 38.34 118 PRO A C 1
ATOM 1010 O O . PRO A 1 118 ? 13.784 7.979 -5.211 1.00 38.34 118 PRO A O 1
ATOM 1013 N N . VAL A 1 119 ? 13.584 6.649 -6.995 1.00 36.28 119 VAL A N 1
ATOM 1014 C CA . VAL A 1 119 ? 12.585 5.723 -6.471 1.00 36.28 119 VAL A CA 1
ATOM 1015 C C . VAL A 1 119 ? 12.936 4.334 -7.001 1.00 36.28 119 VAL A C 1
ATOM 1017 O O . VAL A 1 119 ? 13.001 4.116 -8.213 1.00 36.28 119 VAL A O 1
ATOM 1020 N N . GLU A 1 120 ? 13.156 3.378 -6.096 1.00 39.50 120 GLU A N 1
ATOM 1021 C CA . GLU A 1 120 ? 13.393 1.971 -6.432 1.00 39.50 120 GLU A CA 1
ATOM 1022 C C . GLU A 1 120 ? 12.122 1.332 -7.031 1.00 39.50 120 GLU A C 1
ATOM 1024 O O . GLU A 1 120 ? 11.372 0.607 -6.386 1.00 39.50 120 GLU A O 1
ATOM 1029 N N . LEU A 1 121 ? 11.884 1.556 -8.324 1.00 39.66 121 LEU A N 1
ATOM 1030 C CA . LEU A 1 121 ? 10.845 0.850 -9.088 1.00 39.66 121 LEU A CA 1
ATOM 1031 C C . LEU A 1 121 ? 11.207 -0.617 -9.377 1.00 39.66 121 LEU A C 1
ATOM 1033 O O . LEU A 1 121 ? 10.406 -1.339 -9.946 1.00 39.66 121 LEU A O 1
ATOM 1037 N N . GLY A 1 122 ? 12.418 -1.069 -9.034 1.00 39.72 122 GLY A N 1
ATOM 1038 C CA . GLY A 1 122 ? 12.831 -2.467 -9.232 1.00 39.72 122 GLY A CA 1
ATOM 1039 C C . GLY A 1 122 ? 12.603 -3.386 -8.028 1.00 39.72 122 GLY A C 1
ATOM 1040 O O . GLY A 1 122 ? 12.756 -4.593 -8.186 1.00 39.72 122 GLY A O 1
ATOM 1041 N N . GLU A 1 123 ? 12.202 -2.849 -6.867 1.00 40.16 123 GLU A N 1
ATOM 1042 C CA . GLU A 1 123 ? 11.605 -3.644 -5.775 1.00 40.16 123 GLU A CA 1
ATOM 1043 C C . GLU A 1 123 ? 10.074 -3.529 -5.747 1.00 40.16 123 GLU A C 1
ATOM 1045 O O . GLU A 1 123 ? 9.386 -4.463 -5.340 1.00 40.16 123 GLU A O 1
ATOM 1050 N N . LEU A 1 124 ? 9.513 -2.457 -6.316 1.00 39.38 124 LEU A N 1
ATOM 1051 C CA . LEU A 1 124 ? 8.163 -2.491 -6.869 1.00 39.38 124 LEU A CA 1
ATOM 1052 C C . LEU A 1 124 ? 8.206 -3.276 -8.175 1.00 39.38 124 LEU A C 1
ATOM 1054 O O . LEU A 1 124 ? 8.121 -2.720 -9.265 1.00 39.38 124 LEU A O 1
ATOM 1058 N N . ASN A 1 125 ? 8.329 -4.594 -8.089 1.00 39.94 125 ASN A N 1
ATOM 1059 C CA . ASN A 1 125 ? 7.945 -5.430 -9.208 1.00 39.94 125 ASN A CA 1
ATOM 1060 C C . ASN A 1 125 ? 6.437 -5.205 -9.415 1.00 39.94 125 ASN A C 1
ATOM 1062 O O . ASN A 1 125 ? 5.623 -5.944 -8.889 1.00 39.94 125 ASN A O 1
ATOM 1066 N N . LEU A 1 126 ? 6.036 -4.140 -10.118 1.00 40.59 126 LEU A N 1
ATOM 1067 C CA . LEU A 1 126 ? 4.630 -3.810 -10.381 1.00 40.59 126 LEU A CA 1
ATOM 1068 C C . LEU A 1 126 ? 3.953 -4.937 -11.180 1.00 40.59 126 LEU A C 1
ATOM 1070 O O . LEU A 1 126 ? 2.734 -5.014 -11.213 1.00 40.59 126 LEU A O 1
ATOM 1074 N N . GLN A 1 127 ? 4.750 -5.825 -11.791 1.00 39.03 127 GLN A N 1
ATOM 1075 C CA . GLN A 1 127 ? 4.307 -7.071 -12.417 1.00 39.03 127 GLN A CA 1
ATOM 1076 C C . GLN A 1 127 ? 4.185 -8.259 -11.440 1.00 39.03 127 GLN A C 1
ATOM 1078 O O . GLN A 1 127 ? 3.656 -9.291 -11.840 1.00 39.03 127 GLN A O 1
ATOM 1083 N N . SER A 1 128 ? 4.677 -8.164 -10.197 1.00 40.00 128 SER A N 1
ATOM 1084 C CA . SER A 1 128 ? 4.527 -9.200 -9.157 1.00 40.00 128 SER A CA 1
ATOM 1085 C C . SER A 1 128 ? 3.961 -8.724 -7.824 1.00 40.00 128 SER A C 1
ATOM 1087 O O . SER A 1 128 ? 3.860 -9.535 -6.907 1.00 40.00 128 SER A O 1
ATOM 1089 N N . PHE A 1 129 ? 3.636 -7.445 -7.665 1.00 47.44 129 PHE A N 1
ATOM 1090 C CA . PHE A 1 129 ? 2.601 -7.096 -6.713 1.00 47.44 129 PHE A CA 1
ATOM 1091 C C . PHE A 1 129 ? 1.307 -7.601 -7.332 1.00 47.44 129 PHE A C 1
ATOM 1093 O O . PHE A 1 129 ? 0.972 -7.211 -8.452 1.00 47.44 129 PHE A O 1
ATOM 1100 N N . ASP A 1 130 ? 0.600 -8.479 -6.623 1.00 60.66 130 ASP A N 1
ATOM 1101 C CA . ASP A 1 130 ? -0.789 -8.746 -6.965 1.00 60.66 130 ASP A CA 1
ATOM 1102 C C . ASP A 1 130 ? -1.477 -7.389 -7.127 1.00 60.66 130 ASP A C 1
ATOM 1104 O O . ASP A 1 130 ? -1.327 -6.516 -6.273 1.00 60.66 130 ASP A O 1
ATOM 1108 N N . GLU A 1 131 ? -2.192 -7.171 -8.233 1.00 67.25 131 GLU A N 1
ATOM 1109 C CA . GLU A 1 131 ? -2.887 -5.899 -8.507 1.00 67.25 131 GLU A CA 1
ATOM 1110 C C . GLU A 1 131 ? -3.717 -5.430 -7.297 1.00 67.25 131 GLU A C 1
ATOM 1112 O O . GLU A 1 131 ? -3.879 -4.237 -7.050 1.00 67.25 131 GLU A O 1
ATOM 1117 N N . TRP A 1 132 ? -4.190 -6.400 -6.509 1.00 75.19 132 TRP A N 1
ATOM 1118 C CA . TRP A 1 132 ? -4.839 -6.202 -5.222 1.00 75.19 132 TRP A CA 1
ATOM 1119 C C . TRP A 1 132 ? -3.961 -5.464 -4.195 1.00 75.19 132 TRP A C 1
ATOM 1121 O O . TRP A 1 132 ? -4.407 -4.472 -3.629 1.00 75.19 132 TRP A O 1
ATOM 1131 N N . LEU A 1 133 ? -2.707 -5.879 -4.008 1.00 76.31 133 LEU A N 1
ATOM 1132 C CA . LEU A 1 133 ? -1.773 -5.276 -3.056 1.00 76.31 133 LEU A CA 1
ATOM 1133 C C . LEU A 1 133 ? -1.379 -3.847 -3.466 1.00 76.31 133 LEU A C 1
ATOM 1135 O O . LEU A 1 133 ? -1.205 -2.984 -2.608 1.00 76.31 133 LEU A O 1
ATOM 1139 N N . LEU A 1 134 ? -1.277 -3.563 -4.772 1.00 79.56 134 LEU A N 1
ATOM 1140 C CA . LEU A 1 134 ? -1.080 -2.186 -5.255 1.00 79.56 134 LEU A CA 1
ATOM 1141 C C . LEU A 1 134 ? -2.287 -1.304 -4.950 1.00 79.56 134 LEU A C 1
ATOM 1143 O O . LEU A 1 134 ? -2.118 -0.147 -4.561 1.00 79.56 134 LEU A O 1
ATOM 1147 N N . TYR A 1 135 ? -3.495 -1.841 -5.124 1.00 84.75 135 TYR A N 1
ATOM 1148 C CA . TYR A 1 135 ? -4.713 -1.116 -4.795 1.00 84.75 135 TYR A CA 1
ATOM 1149 C C . TYR A 1 135 ? -4.815 -0.848 -3.288 1.00 84.75 135 TYR A C 1
ATOM 1151 O O . TYR A 1 135 ? -5.071 0.286 -2.894 1.00 84.75 135 TYR A O 1
ATOM 1159 N N . GLU A 1 136 ? -4.526 -1.842 -2.447 1.00 87.25 136 GLU A N 1
ATOM 1160 C CA . GLU A 1 136 ? -4.484 -1.707 -0.986 1.00 87.25 136 GLU A CA 1
ATOM 1161 C C . GLU A 1 136 ? -3.512 -0.605 -0.538 1.00 87.25 136 GLU A C 1
ATOM 1163 O O . GLU A 1 136 ? -3.879 0.309 0.206 1.00 87.25 136 GLU A O 1
ATOM 1168 N N . LEU A 1 137 ? -2.288 -0.637 -1.070 1.00 86.12 137 LEU A N 1
ATOM 1169 C CA . LEU A 1 137 ? -1.266 0.384 -0.855 1.00 86.12 137 LEU A CA 1
ATOM 1170 C C . LEU A 1 137 ? -1.727 1.776 -1.277 1.00 86.12 137 LEU A C 1
ATOM 1172 O O . LEU A 1 137 ? -1.539 2.756 -0.552 1.00 86.12 137 LEU A O 1
ATOM 1176 N N . TRP A 1 138 ? -2.324 1.876 -2.460 1.00 85.88 138 TRP A N 1
ATOM 1177 C CA . TRP A 1 138 ? -2.832 3.141 -2.963 1.00 85.88 138 TRP A CA 1
ATOM 1178 C C . TRP A 1 138 ? -3.926 3.695 -2.048 1.00 85.88 138 TRP A C 1
ATOM 1180 O O . TRP A 1 138 ? -3.845 4.861 -1.656 1.00 85.88 138 TRP A O 1
ATOM 1190 N N . VAL A 1 139 ? -4.890 2.864 -1.632 1.00 90.06 139 VAL A N 1
ATOM 1191 C CA . VAL A 1 139 ? -5.934 3.246 -0.669 1.00 90.06 139 VAL A CA 1
ATOM 1192 C C . VAL A 1 139 ? -5.309 3.699 0.650 1.00 90.06 139 VAL A C 1
ATOM 1194 O O . VAL A 1 139 ? -5.706 4.742 1.170 1.00 90.06 139 VAL A O 1
ATOM 1197 N N . PHE A 1 140 ? -4.295 2.996 1.164 1.00 91.88 140 PHE A N 1
ATOM 1198 C CA . PHE A 1 140 ? -3.580 3.408 2.373 1.00 91.88 140 PHE A CA 1
ATOM 1199 C C . PHE A 1 140 ? -3.028 4.831 2.252 1.00 91.88 140 PHE A C 1
ATOM 1201 O O . PHE A 1 140 ? -3.255 5.651 3.143 1.00 91.88 140 PHE A O 1
ATOM 1208 N N . PHE A 1 141 ? -2.368 5.164 1.138 1.00 86.94 141 PHE A N 1
ATOM 1209 C CA . PHE A 1 141 ? -1.864 6.520 0.914 1.00 86.94 141 PHE A CA 1
ATOM 1210 C C . PHE A 1 141 ? -2.987 7.555 0.793 1.00 86.94 141 PHE A C 1
ATOM 1212 O O . PHE A 1 141 ? -2.853 8.655 1.327 1.00 86.94 141 PHE A O 1
ATOM 1219 N N . GLN A 1 142 ? -4.120 7.206 0.176 1.00 89.19 142 GLN A N 1
ATOM 1220 C CA . GLN A 1 142 ? -5.284 8.099 0.122 1.00 89.19 142 GLN A CA 1
ATOM 1221 C C . GLN A 1 142 ? -5.859 8.386 1.515 1.00 89.19 142 GLN A C 1
ATOM 1223 O O . GLN A 1 142 ? -6.203 9.529 1.827 1.00 89.19 142 GLN A O 1
ATOM 1228 N N . ILE A 1 143 ? -5.943 7.370 2.377 1.00 92.12 143 ILE A N 1
ATOM 1229 C CA . ILE A 1 143 ? -6.369 7.547 3.768 1.00 92.12 143 ILE A CA 1
ATOM 1230 C C . ILE A 1 143 ? -5.329 8.357 4.551 1.00 92.12 143 ILE A C 1
ATOM 1232 O O . ILE A 1 143 ? -5.704 9.275 5.277 1.00 92.12 143 ILE A O 1
ATOM 1236 N N . LEU A 1 144 ? -4.033 8.097 4.358 1.00 90.38 144 LEU A N 1
ATOM 1237 C CA . LEU A 1 144 ? -2.946 8.862 4.973 1.00 90.38 144 LEU A CA 1
ATOM 1238 C C . LEU A 1 144 ? -3.015 10.353 4.613 1.00 90.38 144 LEU A C 1
ATOM 1240 O O . LEU A 1 144 ? -2.904 11.189 5.505 1.00 90.38 144 LEU A O 1
ATOM 1244 N N . GLU A 1 145 ? -3.228 10.706 3.345 1.00 85.75 145 GLU A N 1
ATOM 1245 C CA . GLU A 1 145 ? -3.389 12.104 2.922 1.00 85.75 145 GLU A CA 1
ATOM 1246 C C . GLU A 1 145 ? -4.571 12.783 3.624 1.00 85.75 145 GLU A C 1
ATOM 1248 O O . GLU A 1 145 ? -4.457 13.915 4.098 1.00 85.75 145 GLU A O 1
ATOM 1253 N N . LYS A 1 146 ? -5.707 12.087 3.742 1.00 89.00 146 LYS A N 1
ATOM 1254 C CA . LYS A 1 146 ? -6.872 12.604 4.472 1.00 89.00 146 LYS A CA 1
ATOM 1255 C C . LYS A 1 146 ? -6.576 12.744 5.976 1.00 89.00 146 LYS A C 1
ATOM 1257 O O . LYS A 1 146 ? -6.930 13.763 6.566 1.00 89.00 146 LYS A O 1
ATOM 1262 N N . CYS A 1 147 ? -5.868 11.788 6.584 1.00 90.00 147 CYS A N 1
ATOM 1263 C CA . CYS A 1 147 ? -5.405 11.874 7.973 1.00 90.00 147 CYS A CA 1
ATOM 1264 C C . CYS A 1 147 ? -4.455 13.055 8.189 1.00 90.00 147 CYS A C 1
ATOM 1266 O O . CYS A 1 147 ? -4.612 13.778 9.163 1.00 90.00 147 CYS A O 1
ATOM 1268 N N . LYS A 1 148 ? -3.506 13.299 7.280 1.00 86.75 148 LYS A N 1
ATOM 1269 C CA . LYS A 1 148 ? -2.589 14.447 7.346 1.00 86.75 148 LYS A CA 1
ATOM 1270 C C . LYS A 1 148 ? -3.330 15.778 7.306 1.00 86.75 148 LYS A C 1
ATOM 1272 O O . LYS A 1 148 ? -3.066 16.649 8.129 1.00 86.75 148 LYS A O 1
ATOM 1277 N N . LYS A 1 149 ? -4.324 15.909 6.422 1.00 88.06 149 LYS A N 1
ATOM 1278 C CA . LYS A 1 149 ? -5.197 17.095 6.375 1.00 88.06 149 LYS A CA 1
ATOM 1279 C C . LYS A 1 149 ? -5.973 17.301 7.681 1.00 88.06 149 LYS A C 1
ATOM 1281 O O . LYS A 1 149 ? -6.206 18.438 8.073 1.00 88.06 149 LYS A O 1
ATOM 1286 N N . LYS A 1 150 ? -6.373 16.215 8.350 1.00 88.38 150 LYS A N 1
ATOM 1287 C CA . LYS A 1 150 ? -7.190 16.243 9.574 1.00 88.38 150 LYS A CA 1
ATOM 1288 C C . LYS A 1 150 ? -6.374 16.439 10.859 1.00 88.38 150 LYS A C 1
ATOM 1290 O O . LYS A 1 150 ? -6.796 17.186 11.734 1.00 88.38 150 LYS A O 1
ATOM 1295 N N . PHE A 1 151 ? -5.246 15.746 10.989 1.00 90.44 151 PHE A N 1
ATOM 1296 C CA . PHE A 1 151 ? -4.442 15.641 12.213 1.00 90.44 151 PHE A CA 1
ATOM 1297 C C . PHE A 1 151 ? -3.098 16.387 12.125 1.00 90.44 151 PHE A C 1
ATOM 1299 O O . PHE A 1 151 ? -2.379 16.473 13.119 1.00 90.44 151 PHE A O 1
ATOM 1306 N N . GLY A 1 152 ? -2.757 16.932 10.954 1.00 87.75 152 GLY A N 1
ATOM 1307 C CA . GLY A 1 152 ? -1.523 17.669 10.687 1.00 87.75 152 GLY A CA 1
ATOM 1308 C C . GLY A 1 152 ? -0.426 16.836 10.011 1.00 87.75 152 GLY A C 1
ATOM 1309 O O . GLY A 1 152 ? -0.468 15.606 9.961 1.00 87.75 152 GLY A O 1
ATOM 1310 N N . GLU A 1 153 ? 0.595 17.528 9.501 1.00 86.19 153 GLU A N 1
ATOM 1311 C CA . GLU A 1 153 ? 1.725 16.928 8.766 1.00 86.19 153 GLU A CA 1
ATOM 1312 C C . GLU A 1 153 ? 2.823 16.353 9.674 1.00 86.19 153 GLU A C 1
ATOM 1314 O O . GLU A 1 153 ? 3.678 15.591 9.218 1.00 86.19 153 GLU A O 1
ATOM 1319 N N . LYS A 1 154 ? 2.821 16.702 10.967 1.00 86.12 154 LYS A N 1
ATOM 1320 C CA . LYS A 1 154 ? 3.820 16.215 11.921 1.00 86.12 154 LYS A CA 1
ATOM 1321 C C . LYS A 1 154 ? 3.530 14.756 12.271 1.00 86.12 154 LYS A C 1
ATOM 1323 O O . LYS A 1 154 ? 2.724 14.470 13.152 1.00 86.12 154 LYS A O 1
ATOM 1328 N N . ILE A 1 155 ? 4.223 13.854 11.585 1.00 88.81 155 ILE A N 1
ATOM 1329 C CA . ILE A 1 155 ? 4.068 12.406 11.722 1.00 88.81 155 ILE A CA 1
ATOM 1330 C C . ILE A 1 155 ? 5.359 11.738 12.181 1.00 88.81 155 ILE A C 1
ATOM 1332 O O . ILE A 1 155 ? 6.463 12.188 11.872 1.00 88.81 155 ILE A O 1
ATOM 1336 N N . LYS A 1 156 ? 5.217 10.606 12.866 1.00 88.81 156 LYS A N 1
ATOM 1337 C CA . LYS A 1 156 ? 6.306 9.665 13.121 1.00 88.81 156 LYS A CA 1
ATOM 1338 C C . LYS A 1 156 ? 6.037 8.377 12.354 1.00 88.81 156 LYS A C 1
ATOM 1340 O O . LYS A 1 156 ? 5.013 7.735 12.550 1.00 88.81 156 LYS A O 1
ATOM 1345 N N . VAL A 1 157 ? 6.968 7.996 11.488 1.00 86.81 157 VAL A N 1
ATOM 1346 C CA . VAL A 1 157 ? 6.864 6.781 10.673 1.00 86.81 157 VAL A CA 1
ATOM 1347 C C . VAL A 1 157 ? 7.616 5.643 11.362 1.00 86.81 157 VAL A C 1
ATOM 1349 O O . VAL A 1 157 ? 8.772 5.819 11.748 1.00 86.81 157 VAL A O 1
ATOM 1352 N N . LYS A 1 158 ? 6.983 4.476 11.517 1.00 86.81 158 LYS A N 1
ATOM 1353 C CA . LYS A 1 158 ? 7.596 3.272 12.100 1.00 86.81 158 LYS A CA 1
ATOM 1354 C C . LYS A 1 158 ? 7.389 2.057 11.205 1.00 86.81 158 LYS A C 1
ATOM 1356 O O . LYS A 1 158 ? 6.324 1.887 10.624 1.00 86.81 158 LYS A O 1
ATOM 1361 N N . ASN A 1 159 ? 8.400 1.191 11.138 1.00 80.25 159 ASN A N 1
ATOM 1362 C CA . ASN A 1 159 ? 8.355 -0.132 10.494 1.00 80.25 159 ASN A CA 1
ATOM 1363 C C . ASN A 1 159 ? 7.913 -0.148 9.014 1.00 80.25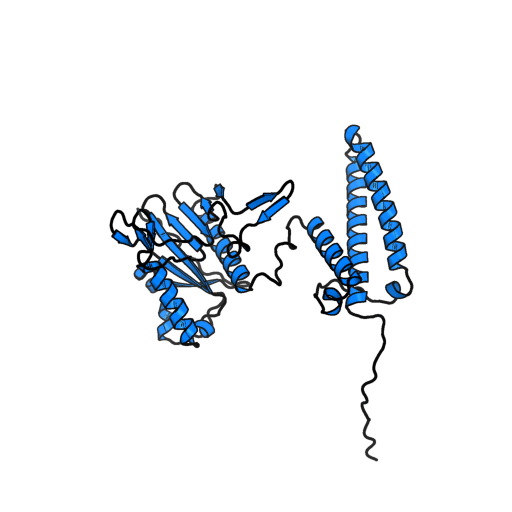 159 ASN A C 1
ATOM 1365 O O . ASN A 1 159 ? 7.620 -1.210 8.477 1.00 80.25 159 ASN A O 1
ATOM 1369 N N . PHE A 1 160 ? 7.897 1.005 8.340 1.00 76.00 160 PHE A N 1
ATOM 1370 C CA . PHE A 1 160 ? 7.670 1.107 6.895 1.00 76.00 160 PHE A CA 1
ATOM 1371 C C . PHE A 1 160 ? 8.933 0.829 6.082 1.00 76.00 160 PHE A C 1
ATOM 1373 O O . PHE A 1 160 ? 8.838 0.352 4.954 1.00 76.00 160 PHE A O 1
ATOM 1380 N N . PHE A 1 161 ? 10.103 1.105 6.661 1.00 71.81 161 PHE A N 1
ATOM 1381 C CA . PHE A 1 161 ? 11.384 1.040 5.971 1.00 71.81 161 PHE A CA 1
ATOM 1382 C C . PHE A 1 161 ? 12.371 0.122 6.696 1.00 71.81 161 PHE A C 1
ATOM 1384 O O . PHE A 1 161 ? 12.388 0.058 7.927 1.00 71.81 161 PHE A O 1
ATOM 1391 N N . GLU A 1 162 ? 13.200 -0.578 5.931 1.00 64.94 162 GLU A N 1
ATOM 1392 C CA . GLU A 1 162 ? 14.422 -1.238 6.387 1.00 64.94 162 GLU A CA 1
ATOM 1393 C C . GLU A 1 162 ? 15.632 -0.493 5.850 1.00 64.94 162 GLU A C 1
ATOM 1395 O O . GLU A 1 162 ? 15.623 -0.075 4.695 1.00 64.94 162 GLU A O 1
ATOM 1400 N N . ILE A 1 163 ? 16.676 -0.348 6.664 1.00 56.38 163 ILE A N 1
ATOM 1401 C CA . ILE A 1 163 ? 17.955 0.172 6.186 1.00 56.38 163 ILE A CA 1
ATOM 1402 C C . ILE A 1 163 ? 18.935 -0.997 6.114 1.00 56.38 163 ILE A C 1
ATOM 1404 O O . ILE A 1 163 ? 19.387 -1.492 7.144 1.00 56.38 163 ILE A O 1
ATOM 1408 N N . GLU A 1 164 ? 19.268 -1.424 4.898 1.00 57.16 164 GLU A N 1
ATOM 1409 C CA . GLU A 1 164 ? 20.298 -2.432 4.636 1.00 57.16 164 GLU A CA 1
ATOM 1410 C C . GLU A 1 164 ? 21.531 -1.748 4.032 1.00 57.16 164 GLU A C 1
ATOM 1412 O O . GLU A 1 164 ? 21.614 -1.458 2.833 1.00 57.16 164 GLU A O 1
ATOM 1417 N N . GLY A 1 165 ? 22.509 -1.433 4.885 1.00 62.56 165 GLY A N 1
ATOM 1418 C CA . 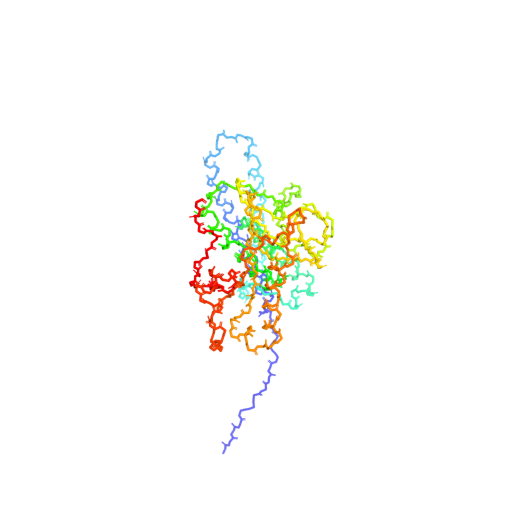GLY A 1 165 ? 23.721 -0.719 4.480 1.00 62.56 165 GLY A CA 1
ATOM 1419 C C . GLY A 1 165 ? 23.418 0.702 3.990 1.00 62.56 165 GLY A C 1
ATOM 1420 O O . GLY A 1 165 ? 23.122 1.582 4.790 1.00 62.56 165 GLY A O 1
ATOM 1421 N N . ARG A 1 166 ? 23.521 0.938 2.674 1.00 41.41 166 ARG A N 1
ATOM 1422 C CA . ARG A 1 166 ? 23.208 2.233 2.023 1.00 41.41 166 ARG A CA 1
ATOM 1423 C C . ARG A 1 166 ? 21.836 2.257 1.339 1.00 41.41 166 ARG A C 1
ATOM 1425 O O . ARG A 1 166 ? 21.543 3.201 0.611 1.00 41.41 166 ARG A O 1
ATOM 1432 N N . LYS A 1 167 ? 21.033 1.206 1.506 1.00 39.84 167 LYS A N 1
ATOM 1433 C CA . LYS A 1 167 ? 19.737 1.047 0.841 1.00 39.84 167 LYS A CA 1
ATOM 1434 C C . LYS A 1 167 ? 18.595 1.241 1.829 1.00 39.84 167 LYS A C 1
ATOM 1436 O O . LYS A 1 167 ? 18.719 0.839 2.983 1.00 39.84 167 LYS A O 1
ATOM 1441 N N . ILE A 1 168 ? 17.496 1.830 1.358 1.00 51.09 168 ILE A N 1
ATOM 1442 C CA . ILE A 1 168 ? 16.242 1.978 2.103 1.00 51.09 168 ILE A CA 1
ATOM 1443 C C . ILE A 1 168 ? 15.188 1.135 1.386 1.00 51.09 168 ILE A C 1
ATOM 1445 O O . ILE A 1 168 ? 14.796 1.475 0.276 1.00 51.09 168 ILE A O 1
ATOM 1449 N N . LYS A 1 169 ? 14.728 0.060 2.024 1.00 60.28 169 LYS A N 1
ATOM 1450 C CA . LYS A 1 169 ? 13.759 -0.892 1.471 1.00 60.28 169 LYS A CA 1
ATOM 1451 C C . LYS A 1 169 ? 12.377 -0.691 2.080 1.00 60.28 169 LYS A C 1
ATOM 1453 O O . LYS A 1 169 ? 12.254 -0.513 3.290 1.00 60.28 169 LYS A O 1
ATOM 1458 N N . LEU A 1 170 ? 11.328 -0.735 1.260 1.00 63.97 170 LEU A N 1
ATOM 1459 C CA . LEU A 1 170 ? 9.937 -0.599 1.703 1.00 63.97 170 LEU A CA 1
ATOM 1460 C C . LEU A 1 170 ? 9.388 -1.957 2.177 1.00 63.97 170 LEU A C 1
ATOM 1462 O O . LEU A 1 170 ? 9.330 -2.913 1.411 1.00 63.97 170 LEU A O 1
ATOM 1466 N N . LYS A 1 171 ? 8.926 -2.051 3.429 1.00 64.50 171 LYS A N 1
ATOM 1467 C CA . LYS A 1 171 ? 8.514 -3.323 4.064 1.00 64.50 171 LYS A CA 1
ATOM 1468 C C . LYS A 1 171 ? 7.125 -3.838 3.663 1.00 64.50 171 LYS A C 1
ATOM 1470 O O . LYS A 1 171 ? 6.670 -4.839 4.212 1.00 64.50 171 LYS A O 1
ATOM 1475 N N . ILE A 1 172 ? 6.435 -3.171 2.738 1.00 58.22 172 ILE A N 1
ATOM 1476 C CA . ILE A 1 172 ? 4.982 -3.314 2.591 1.00 58.22 172 ILE A CA 1
ATOM 1477 C C . ILE A 1 172 ? 4.543 -4.585 1.814 1.00 58.22 172 ILE A C 1
ATOM 1479 O O . ILE A 1 172 ? 3.431 -5.062 2.010 1.00 58.22 172 ILE A O 1
ATOM 1483 N N . GLY A 1 173 ? 5.417 -5.203 1.008 1.00 53.66 173 GLY A N 1
ATOM 1484 C CA . GLY A 1 173 ? 5.072 -6.375 0.173 1.00 53.66 173 GLY A CA 1
ATOM 1485 C C . GLY A 1 173 ? 5.597 -7.740 0.636 1.00 53.66 173 GLY A C 1
ATOM 1486 O O . GLY A 1 173 ? 5.365 -8.745 -0.025 1.00 53.66 173 GLY A O 1
ATOM 1487 N N . GLU A 1 174 ? 6.316 -7.803 1.755 1.00 48.91 174 GLU A N 1
ATOM 1488 C CA . GLU A 1 174 ? 6.989 -9.031 2.226 1.00 48.91 174 GLU A CA 1
ATOM 1489 C C . GLU A 1 174 ? 6.379 -9.598 3.521 1.00 48.91 174 GLU A C 1
ATOM 1491 O O . GLU A 1 174 ? 6.893 -10.558 4.094 1.00 48.91 174 GLU A O 1
ATOM 1496 N N . ILE A 1 175 ? 5.257 -9.029 3.975 1.00 49.19 175 ILE A N 1
ATOM 1497 C CA . ILE A 1 175 ? 4.606 -9.344 5.261 1.00 49.19 175 ILE A CA 1
ATOM 1498 C C . ILE A 1 175 ? 4.073 -10.792 5.307 1.00 49.19 175 ILE A C 1
ATOM 1500 O O . ILE A 1 175 ? 3.825 -11.322 6.387 1.00 49.19 175 ILE A O 1
ATOM 1504 N N . GLU A 1 176 ? 3.933 -11.468 4.165 1.00 43.44 176 GLU A N 1
ATOM 1505 C CA . GLU A 1 176 ? 3.484 -12.866 4.113 1.00 43.44 176 GLU A CA 1
ATOM 1506 C C . GLU A 1 176 ? 4.604 -13.908 4.247 1.00 43.44 176 GLU A C 1
ATOM 1508 O O . GLU A 1 176 ? 4.311 -15.063 4.547 1.00 43.44 176 GLU A O 1
ATOM 1513 N N . LYS A 1 177 ? 5.878 -13.542 4.035 1.00 42.97 177 LYS A N 1
ATOM 1514 C CA . LYS A 1 177 ? 6.967 -14.531 3.891 1.00 42.97 177 LYS A CA 1
ATOM 1515 C C . LYS A 1 177 ? 7.886 -14.671 5.099 1.00 42.97 177 LYS A C 1
ATOM 1517 O O . LYS A 1 177 ? 8.641 -15.637 5.155 1.00 42.97 177 LYS A O 1
ATOM 1522 N N . GLU A 1 178 ? 7.811 -13.766 6.072 1.00 43.38 178 GLU A N 1
ATOM 1523 C CA . GLU A 1 178 ? 8.699 -13.789 7.238 1.00 43.38 178 GLU A CA 1
ATOM 1524 C C . GLU A 1 178 ? 7.919 -13.626 8.553 1.00 43.38 178 GLU A C 1
ATOM 1526 O O . GLU A 1 178 ? 7.536 -12.508 8.909 1.00 43.38 178 GLU A O 1
ATOM 1531 N N . PRO A 1 179 ? 7.699 -14.717 9.313 1.00 43.62 179 PRO A N 1
ATOM 1532 C CA . PRO A 1 179 ? 6.985 -14.682 10.593 1.00 43.62 179 PRO A CA 1
ATOM 1533 C C . PRO A 1 179 ? 7.740 -13.947 11.720 1.00 43.62 179 PRO A C 1
ATOM 1535 O O . PRO A 1 179 ? 7.174 -13.737 12.789 1.00 43.62 179 PRO A O 1
ATOM 1538 N N . GLU A 1 180 ? 8.988 -13.521 11.498 1.00 42.16 180 GLU A N 1
ATOM 1539 C CA . GLU A 1 180 ? 9.862 -12.941 12.533 1.00 42.16 180 GLU A CA 1
ATOM 1540 C C . GLU A 1 180 ? 9.991 -11.405 12.493 1.00 42.16 180 GLU A C 1
ATOM 1542 O O . GLU A 1 180 ? 10.799 -10.820 13.221 1.00 42.16 180 GLU A O 1
ATOM 1547 N N . ARG A 1 181 ? 9.215 -10.695 11.661 1.00 53.25 181 ARG A N 1
ATOM 1548 C CA . ARG A 1 181 ? 9.423 -9.246 11.502 1.00 53.25 181 ARG A CA 1
ATOM 1549 C C . ARG A 1 181 ? 9.038 -8.424 12.736 1.00 53.25 181 ARG A C 1
ATOM 1551 O O . ARG A 1 181 ? 7.923 -8.473 13.254 1.00 53.25 181 ARG A O 1
ATOM 1558 N N . LYS A 1 182 ? 9.985 -7.572 13.147 1.00 56.97 182 LYS A N 1
ATOM 1559 C CA . LYS A 1 182 ? 9.857 -6.558 14.203 1.00 56.97 182 LYS A CA 1
ATOM 1560 C C . LYS A 1 182 ? 8.880 -5.444 13.790 1.00 56.97 182 LYS A C 1
ATOM 1562 O O . LYS A 1 182 ? 9.290 -4.433 13.229 1.00 56.97 182 LYS A O 1
ATOM 1567 N N . GLY A 1 183 ? 7.605 -5.619 14.134 1.00 67.44 183 GLY A N 1
ATOM 1568 C CA . GLY A 1 183 ? 6.614 -4.543 14.248 1.00 67.44 183 GLY A CA 1
ATOM 1569 C C . GLY A 1 183 ? 5.748 -4.272 13.010 1.00 67.44 183 GLY A C 1
ATOM 1570 O O . GLY A 1 183 ? 6.168 -4.435 11.870 1.00 67.44 183 GLY A O 1
ATOM 1571 N N . THR A 1 184 ? 4.508 -3.836 13.254 1.00 83.00 184 THR A N 1
ATOM 1572 C CA . THR A 1 184 ? 3.528 -3.439 12.226 1.00 83.00 184 THR A CA 1
ATOM 1573 C C . THR A 1 184 ? 3.875 -2.058 11.648 1.00 83.00 184 THR A C 1
ATOM 1575 O O . THR A 1 184 ? 4.216 -1.174 12.444 1.00 83.00 184 THR A O 1
ATOM 1578 N N . PRO A 1 185 ? 3.775 -1.834 10.319 1.00 88.38 185 PRO A N 1
ATOM 1579 C CA . PRO A 1 185 ? 3.912 -0.501 9.734 1.00 88.38 185 PRO A CA 1
ATOM 1580 C C . PRO A 1 185 ? 2.886 0.477 10.322 1.00 88.38 185 PRO A C 1
ATOM 1582 O O . PRO A 1 185 ? 1.683 0.204 10.334 1.00 88.38 185 PRO A O 1
ATOM 1585 N N . GLU A 1 186 ? 3.368 1.608 10.838 1.00 91.75 186 GLU A N 1
ATOM 1586 C CA . GLU A 1 186 ? 2.572 2.591 11.578 1.00 91.75 186 GLU A CA 1
ATOM 1587 C C . GLU A 1 186 ? 2.977 4.026 11.205 1.00 91.75 186 GLU A C 1
ATOM 1589 O O . GLU A 1 186 ? 4.163 4.365 11.163 1.00 91.75 186 GLU A O 1
ATOM 1594 N N . ILE A 1 187 ? 1.978 4.876 10.966 1.00 92.00 187 ILE A N 1
ATOM 1595 C CA . ILE A 1 187 ? 2.101 6.334 10.962 1.00 92.00 187 ILE A CA 1
ATOM 1596 C C . ILE A 1 187 ? 1.454 6.851 12.240 1.00 92.00 187 ILE A C 1
ATOM 1598 O O . ILE A 1 187 ? 0.266 6.641 12.477 1.00 92.00 187 ILE A O 1
ATOM 1602 N N . GLU A 1 188 ? 2.241 7.519 13.067 1.00 94.00 188 GLU A N 1
ATOM 1603 C CA . GLU A 1 188 ? 1.826 7.983 14.380 1.00 94.00 188 GLU A CA 1
ATOM 1604 C C . GLU A 1 188 ? 1.701 9.512 14.417 1.00 94.00 188 GLU A C 1
ATOM 1606 O O . GLU A 1 188 ? 2.632 10.239 14.063 1.00 94.00 188 GLU A O 1
ATOM 1611 N N . TRP A 1 189 ? 0.554 9.972 14.913 1.00 94.69 189 TRP A N 1
ATOM 1612 C CA . TRP A 1 189 ? 0.311 11.309 15.456 1.00 94.69 189 TRP A CA 1
ATOM 1613 C C . TRP A 1 189 ? 0.235 11.217 16.985 1.00 94.69 189 TRP A C 1
ATOM 1615 O O . TRP A 1 189 ? 0.279 10.127 17.552 1.00 94.69 189 TRP A O 1
ATOM 1625 N N . GLU A 1 190 ? 0.078 12.345 17.675 1.00 90.69 190 GLU A N 1
ATOM 1626 C CA . GLU A 1 190 ? -0.031 12.384 19.141 1.00 90.69 190 GLU A CA 1
ATOM 1627 C C . GLU A 1 190 ? -1.120 11.428 19.667 1.00 90.69 190 GLU A C 1
ATOM 1629 O O . GLU A 1 190 ? -0.820 10.465 20.375 1.00 90.69 190 GLU A O 1
ATOM 1634 N N . ASN A 1 191 ? -2.356 11.605 19.192 1.00 92.81 191 ASN A N 1
ATOM 1635 C CA . ASN A 1 191 ? -3.531 10.867 19.671 1.00 92.81 191 ASN A CA 1
ATOM 1636 C C . ASN A 1 191 ? -4.027 9.782 18.707 1.00 92.81 191 ASN A C 1
ATOM 1638 O O . ASN A 1 191 ? -4.948 9.040 19.036 1.00 92.81 191 ASN A O 1
ATOM 1642 N N . PHE A 1 192 ? -3.424 9.662 17.524 1.00 96.00 192 PHE A N 1
ATOM 1643 C CA . PHE A 1 192 ? -3.877 8.740 16.482 1.00 96.00 192 PHE A CA 1
ATOM 1644 C C . PHE A 1 192 ? -2.726 7.915 15.922 1.00 96.00 192 PHE A C 1
ATOM 1646 O O . PHE A 1 192 ? -1.596 8.390 15.834 1.00 96.00 192 PHE A O 1
ATOM 1653 N N . SER A 1 193 ? -3.033 6.692 15.508 1.00 96.12 193 SER A N 1
ATOM 1654 C CA . SER A 1 193 ? -2.115 5.831 14.766 1.00 96.12 193 SER A CA 1
ATOM 1655 C C . SER A 1 193 ? -2.833 5.231 13.565 1.00 96.12 193 SER A C 1
ATOM 1657 O O . SER A 1 193 ? -3.906 4.647 13.714 1.00 96.12 193 SER A O 1
ATOM 1659 N N . LEU A 1 194 ? -2.236 5.351 12.384 1.00 96.19 194 LEU A N 1
ATOM 1660 C CA . LEU A 1 194 ? -2.677 4.688 11.163 1.00 96.19 194 LEU A CA 1
ATOM 1661 C C . LEU A 1 194 ? -1.746 3.509 10.890 1.00 96.19 194 LEU A C 1
ATOM 1663 O O . LEU A 1 194 ? -0.552 3.693 10.660 1.00 96.19 194 LEU A O 1
ATOM 1667 N N . TYR A 1 195 ? -2.291 2.304 10.907 1.00 94.3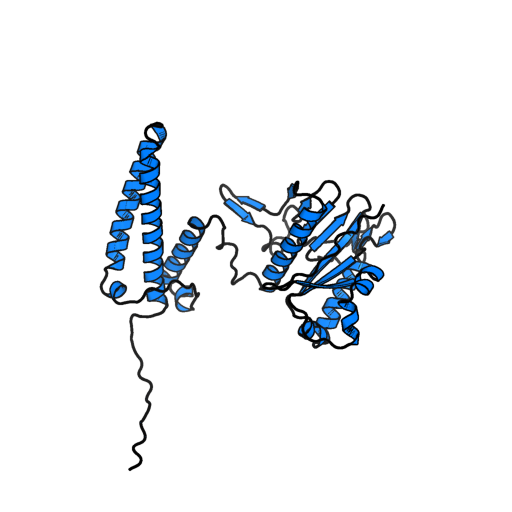8 195 TYR A N 1
ATOM 1668 C CA . TYR A 1 195 ? -1.548 1.084 10.638 1.00 94.38 195 TYR A CA 1
ATOM 1669 C C . TYR A 1 195 ? -1.887 0.538 9.260 1.00 94.38 195 TYR A C 1
ATOM 1671 O O . TYR A 1 195 ? -3.046 0.572 8.845 1.00 94.38 195 TYR A O 1
ATOM 1679 N N . TYR A 1 196 ? -0.878 -0.032 8.613 1.00 90.81 196 TYR A N 1
ATOM 1680 C CA . TYR A 1 196 ? -1.055 -0.886 7.448 1.00 90.81 196 TYR A CA 1
ATOM 1681 C C . TYR A 1 196 ? -0.961 -2.348 7.888 1.00 90.81 196 TYR A C 1
ATOM 1683 O O . TYR A 1 196 ? -0.007 -2.734 8.569 1.00 90.81 196 TYR A O 1
ATOM 1691 N N . GLN A 1 197 ? -1.950 -3.155 7.515 1.00 89.00 197 GLN A N 1
ATOM 1692 C CA . GLN A 1 197 ? -1.974 -4.600 7.707 1.00 89.00 197 GLN A CA 1
ATOM 1693 C C . GLN A 1 197 ? -1.797 -5.053 9.166 1.00 89.00 197 GLN A C 1
ATOM 1695 O O . GLN A 1 197 ? -1.095 -6.025 9.474 1.00 89.00 197 GLN A O 1
ATOM 1700 N N . LYS A 1 198 ? -2.447 -4.349 10.100 1.00 91.38 198 LYS A N 1
ATOM 1701 C CA . LYS A 1 198 ? -2.356 -4.659 11.530 1.00 91.38 198 LYS A CA 1
ATOM 1702 C C . LYS A 1 198 ? -3.091 -5.952 11.860 1.00 91.38 198 LYS A C 1
ATOM 1704 O O . LYS A 1 198 ? -4.311 -6.027 11.782 1.00 91.38 198 LYS A O 1
ATOM 1709 N N . ARG A 1 199 ? -2.352 -6.947 12.342 1.00 91.00 199 ARG A N 1
ATOM 1710 C CA . ARG A 1 199 ? -2.931 -8.190 12.850 1.00 91.00 199 ARG A CA 1
ATOM 1711 C C . ARG A 1 199 ? -3.420 -8.021 14.291 1.00 91.00 199 ARG A C 1
ATOM 1713 O O . ARG A 1 199 ? -2.680 -7.564 15.160 1.00 91.00 199 ARG A O 1
ATOM 1720 N N . PHE A 1 200 ? -4.663 -8.412 14.536 1.00 92.50 200 PHE A N 1
ATOM 1721 C CA . PHE A 1 200 ? -5.247 -8.580 15.859 1.00 92.50 200 PHE A CA 1
ATOM 1722 C C . PHE A 1 200 ? -5.289 -10.069 16.170 1.00 92.50 200 PHE A C 1
ATOM 1724 O O . PHE A 1 200 ? -6.108 -10.806 15.621 1.00 92.50 200 PHE A O 1
ATOM 1731 N N . GLU A 1 201 ? -4.385 -10.509 17.039 1.00 91.94 201 GLU A N 1
ATOM 1732 C CA . GLU A 1 201 ? -4.335 -11.900 17.473 1.00 91.94 201 GLU A CA 1
ATOM 1733 C C . GLU A 1 201 ? -5.524 -12.264 18.358 1.00 91.94 201 GLU A C 1
ATOM 1735 O O . GLU A 1 201 ? -6.170 -11.404 18.972 1.00 91.94 201 GLU A O 1
ATOM 1740 N N . PHE A 1 202 ? -5.766 -13.569 18.463 1.00 90.62 202 PHE A N 1
ATOM 1741 C CA . PHE A 1 202 ? -6.568 -14.091 19.555 1.00 90.62 202 PHE A CA 1
ATOM 1742 C C . PHE A 1 202 ? -5.865 -13.784 20.882 1.00 90.62 202 PHE A C 1
ATOM 1744 O O . PHE A 1 202 ? -4.721 -14.182 21.104 1.00 90.62 202 PHE A O 1
ATOM 1751 N N . THR A 1 203 ? -6.545 -13.071 21.774 1.00 85.81 203 THR A N 1
ATOM 1752 C CA . THR A 1 203 ? -6.001 -12.705 23.086 1.00 85.81 203 THR A CA 1
ATOM 1753 C C . THR A 1 203 ? -7.078 -12.798 24.157 1.00 85.81 203 THR A C 1
ATOM 1755 O O . THR A 1 203 ? -8.265 -12.853 23.869 1.00 85.81 203 THR A O 1
ATOM 1758 N N . LYS A 1 204 ? -6.655 -12.823 25.421 1.00 84.56 204 LYS A N 1
ATOM 1759 C CA . LYS A 1 204 ? -7.534 -12.652 26.590 1.00 84.56 204 LYS A CA 1
ATOM 1760 C C . LYS A 1 204 ? -7.229 -11.360 27.357 1.00 84.56 204 LYS A C 1
ATOM 1762 O O . LYS A 1 204 ? -7.762 -11.149 28.443 1.00 84.56 204 LYS A O 1
ATOM 1767 N N . LYS A 1 205 ? -6.325 -10.524 26.836 1.00 87.06 205 LYS A N 1
ATOM 1768 C CA . LYS A 1 205 ? -5.829 -9.291 27.465 1.00 87.06 205 LYS A CA 1
ATOM 1769 C C . LYS A 1 205 ? -5.640 -8.195 26.414 1.00 87.06 205 LYS A C 1
ATOM 1771 O O . LYS A 1 205 ? -5.200 -8.480 25.303 1.00 87.06 205 LYS A O 1
ATOM 1776 N N . GLY A 1 206 ? -5.898 -6.944 26.793 1.00 90.19 206 GLY A N 1
ATOM 1777 C CA . GLY A 1 206 ? -5.742 -5.790 25.900 1.00 90.19 206 GLY A CA 1
ATOM 1778 C C . GLY A 1 206 ? -6.770 -5.778 24.768 1.00 90.19 206 GLY A C 1
ATOM 1779 O O . GLY A 1 206 ? -7.877 -6.278 24.943 1.00 90.19 206 GLY A O 1
ATOM 1780 N N . ILE A 1 207 ? -6.408 -5.199 23.622 1.00 93.62 207 ILE A N 1
ATOM 1781 C CA . ILE A 1 207 ? -7.251 -5.183 22.421 1.00 93.62 207 ILE A CA 1
ATOM 1782 C C . ILE A 1 207 ? -6.827 -6.308 21.483 1.00 93.62 207 ILE A C 1
ATOM 1784 O O . ILE A 1 207 ? -5.649 -6.425 21.149 1.00 93.62 207 ILE A O 1
ATOM 1788 N N . GLY A 1 208 ? -7.789 -7.104 21.029 1.00 93.56 208 GLY A N 1
ATOM 1789 C CA . GLY A 1 208 ? -7.562 -8.151 20.038 1.00 93.56 208 GLY A CA 1
ATOM 1790 C C . GLY A 1 208 ? -8.854 -8.849 19.647 1.00 93.56 208 GLY A C 1
ATOM 1791 O O . GLY A 1 208 ? -9.943 -8.382 19.983 1.00 93.56 208 GLY A O 1
ATOM 1792 N N . SER A 1 209 ? -8.734 -9.962 18.930 1.00 93.75 209 SER A N 1
ATOM 1793 C CA . SER A 1 209 ? -9.897 -10.744 18.518 1.00 93.75 209 SER A CA 1
ATOM 1794 C C . SER A 1 209 ? -10.311 -11.743 19.597 1.00 93.75 209 SER A C 1
ATOM 1796 O O . SER A 1 209 ? -9.456 -12.391 20.203 1.00 93.75 209 SER A O 1
ATOM 1798 N N . TYR A 1 210 ? -11.617 -11.911 19.822 1.00 91.31 210 TYR A N 1
ATOM 1799 C CA . TYR A 1 210 ? -12.143 -12.955 20.718 1.00 91.31 210 TYR A CA 1
ATOM 1800 C C . TYR A 1 210 ? -12.494 -14.274 20.030 1.00 91.31 210 TYR A C 1
ATOM 1802 O O . TYR A 1 210 ? -12.832 -15.234 20.720 1.00 91.31 210 TYR A O 1
ATOM 1810 N N . THR A 1 211 ? -12.413 -14.337 18.698 1.00 88.88 211 THR A N 1
ATOM 1811 C CA . THR A 1 211 ? -12.711 -15.557 17.931 1.00 88.88 211 THR A CA 1
ATOM 1812 C C . THR A 1 211 ? -11.457 -16.097 17.256 1.00 88.88 211 THR A C 1
ATOM 1814 O O . THR A 1 211 ? -10.796 -16.977 17.798 1.00 88.88 211 THR A O 1
ATOM 1817 N N . ILE A 1 212 ? -11.108 -15.548 16.096 1.00 90.12 212 ILE A N 1
ATOM 1818 C CA . ILE A 1 212 ? -9.942 -15.921 15.296 1.00 90.12 212 ILE A CA 1
ATOM 1819 C C . ILE A 1 212 ? -9.079 -14.691 15.018 1.00 90.12 212 ILE A C 1
ATOM 1821 O O . ILE A 1 212 ? -9.622 -13.585 14.969 1.00 90.12 212 ILE A O 1
ATOM 1825 N N . PRO A 1 213 ? -7.761 -14.844 14.813 1.00 91.56 213 PRO A N 1
ATOM 1826 C CA . PRO A 1 213 ? -6.926 -13.732 14.390 1.00 91.56 213 PRO A CA 1
ATOM 1827 C C . PRO A 1 213 ? -7.461 -13.080 13.115 1.00 91.56 213 PRO A C 1
ATOM 1829 O O . PRO A 1 213 ? -7.812 -13.768 12.156 1.00 91.56 213 PRO A O 1
ATOM 1832 N N . VAL A 1 214 ? -7.490 -11.752 13.100 1.00 92.69 214 VAL A N 1
ATOM 1833 C CA . VAL A 1 214 ? -7.935 -10.958 11.951 1.00 92.69 214 VAL A CA 1
ATOM 1834 C C . VAL A 1 214 ? -6.866 -9.949 11.572 1.00 92.69 214 VAL A C 1
ATOM 1836 O O . VAL A 1 214 ? -6.149 -9.436 12.428 1.00 92.69 214 VAL A O 1
ATOM 1839 N N . LYS A 1 215 ? -6.742 -9.660 10.280 1.00 92.62 215 LYS A N 1
ATOM 1840 C CA . LYS A 1 215 ? -5.763 -8.713 9.747 1.00 92.62 215 LYS A CA 1
ATOM 1841 C C . LYS A 1 215 ? -6.476 -7.816 8.735 1.00 92.62 215 LYS A C 1
ATOM 1843 O O . LYS A 1 215 ? -6.640 -8.245 7.600 1.00 92.62 215 LYS A O 1
ATOM 1848 N N . PRO A 1 216 ? -6.993 -6.655 9.160 1.00 93.81 216 PRO A N 1
ATOM 1849 C CA . PRO A 1 216 ? -7.528 -5.666 8.239 1.00 93.81 216 PRO A CA 1
ATOM 1850 C C . PRO A 1 216 ? -6.407 -4.926 7.508 1.00 93.81 216 PRO A C 1
ATOM 1852 O O . PRO A 1 216 ? -5.314 -4.760 8.060 1.00 93.81 216 PRO A O 1
ATOM 1855 N N . ASP A 1 217 ? -6.716 -4.435 6.313 1.00 92.75 217 ASP A N 1
ATOM 1856 C CA . ASP A 1 217 ? -5.764 -3.737 5.444 1.00 92.75 217 ASP A CA 1
ATOM 1857 C C . ASP A 1 217 ? -5.292 -2.416 6.060 1.00 92.75 217 ASP A C 1
ATOM 1859 O O . ASP A 1 217 ? -4.098 -2.136 6.146 1.00 92.75 217 ASP A O 1
ATOM 1863 N N . ILE A 1 218 ? -6.225 -1.593 6.546 1.00 95.75 218 ILE A N 1
ATOM 1864 C CA . ILE A 1 218 ? -5.919 -0.271 7.093 1.00 95.75 218 ILE A CA 1
ATOM 1865 C C . ILE A 1 218 ? -6.693 -0.073 8.388 1.00 95.75 218 ILE A C 1
ATOM 1867 O O . ILE A 1 218 ? -7.912 -0.241 8.450 1.00 95.75 218 ILE A O 1
ATOM 1871 N N . VAL A 1 219 ? -5.980 0.326 9.438 1.00 97.00 219 VAL A N 1
ATOM 1872 C CA . VAL A 1 219 ? -6.554 0.534 10.769 1.00 97.00 219 VAL A CA 1
ATOM 1873 C C . VAL A 1 219 ? -6.184 1.919 11.251 1.00 97.00 219 VAL A C 1
ATOM 1875 O O . VAL A 1 219 ? -5.015 2.192 11.512 1.00 97.00 219 VAL A O 1
ATOM 1878 N N . LEU A 1 220 ? -7.177 2.781 11.420 1.00 97.31 220 LEU A N 1
ATOM 1879 C CA . LEU A 1 220 ? -6.997 4.046 12.107 1.00 97.31 220 LEU A CA 1
ATOM 1880 C C . LEU A 1 220 ? -7.480 3.907 13.548 1.00 97.31 220 LEU A C 1
ATOM 1882 O O . LEU A 1 220 ? -8.626 3.548 13.805 1.00 97.31 220 LEU A O 1
ATOM 1886 N N . TRP A 1 221 ? -6.585 4.173 14.487 1.00 96.94 221 TRP A N 1
ATOM 1887 C CA . TRP A 1 221 ? -6.804 3.962 15.909 1.00 96.94 221 TRP A CA 1
ATOM 1888 C C . TRP A 1 221 ? -6.664 5.289 16.657 1.00 96.94 221 TRP A C 1
ATOM 1890 O O . TRP A 1 221 ? -5.606 5.918 16.625 1.00 96.94 221 TRP A O 1
ATOM 1900 N N . ASN A 1 222 ? -7.726 5.690 17.356 1.00 95.69 222 ASN A N 1
ATOM 1901 C CA . ASN A 1 222 ? -7.714 6.745 18.361 1.00 95.69 222 ASN A CA 1
ATOM 1902 C C . ASN A 1 222 ? -7.177 6.211 19.704 1.00 95.69 222 ASN A C 1
ATOM 1904 O O . ASN A 1 222 ? -7.822 5.416 20.393 1.00 95.69 222 ASN A O 1
ATOM 1908 N N . LYS A 1 223 ? -5.976 6.650 20.082 1.00 92.06 223 LYS A N 1
ATOM 1909 C CA . LYS A 1 223 ? -5.269 6.193 21.286 1.00 92.06 223 LYS A CA 1
ATOM 1910 C C . LYS A 1 223 ? -5.918 6.685 22.585 1.00 92.06 223 LYS A C 1
ATOM 1912 O O . LYS A 1 223 ? -5.745 6.038 23.614 1.00 92.06 223 LYS A O 1
ATOM 1917 N N . ASN A 1 224 ? -6.696 7.769 22.546 1.00 91.25 224 ASN A N 1
ATOM 1918 C CA . ASN A 1 224 ? -7.282 8.367 23.751 1.00 91.25 224 ASN A CA 1
ATOM 1919 C C . ASN A 1 224 ? -8.419 7.522 24.331 1.00 91.25 224 ASN A C 1
ATOM 1921 O O . ASN A 1 224 ? -8.528 7.365 25.544 1.00 91.25 224 ASN A O 1
ATOM 1925 N N . ASN A 1 225 ? -9.267 6.971 23.465 1.00 90.25 225 ASN A N 1
ATOM 1926 C CA . ASN A 1 225 ? -10.461 6.220 23.859 1.00 90.25 225 ASN A CA 1
ATOM 1927 C C . ASN A 1 225 ? -10.463 4.771 23.345 1.00 90.25 225 ASN A C 1
ATOM 1929 O O . ASN A 1 225 ? -11.429 4.041 23.563 1.00 90.25 225 ASN A O 1
ATOM 1933 N N . ASN A 1 226 ? -9.370 4.344 22.708 1.00 92.44 226 ASN A N 1
ATOM 1934 C CA . ASN A 1 226 ? -9.209 3.038 22.080 1.00 92.44 226 ASN A CA 1
ATOM 1935 C C . ASN A 1 226 ? -10.190 2.739 20.942 1.00 92.44 226 ASN A C 1
ATOM 1937 O O . ASN A 1 226 ? -10.394 1.575 20.615 1.00 92.44 226 ASN A O 1
ATOM 1941 N N . GLU A 1 227 ? -10.790 3.754 20.323 1.00 95.44 227 GLU A N 1
ATOM 1942 C CA . GLU A 1 227 ? -11.691 3.553 19.192 1.00 95.44 227 GLU A CA 1
ATOM 1943 C C . GLU A 1 227 ? -10.935 3.289 17.893 1.00 95.44 227 GLU A C 1
ATOM 1945 O O . GLU A 1 227 ? -9.867 3.849 17.636 1.00 95.44 227 GLU A O 1
ATOM 1950 N N . ILE A 1 228 ? -11.517 2.432 17.057 1.00 96.50 228 ILE A N 1
ATOM 1951 C CA . ILE A 1 228 ? -10.903 1.965 15.819 1.00 96.50 228 ILE A CA 1
ATOM 1952 C C . ILE A 1 228 ? -11.864 2.167 14.646 1.00 96.50 228 ILE A C 1
ATOM 1954 O O . ILE A 1 228 ? -13.048 1.838 14.731 1.00 96.50 228 ILE A O 1
ATOM 1958 N N . ILE A 1 229 ? -11.332 2.654 13.529 1.00 97.38 229 ILE A N 1
ATOM 1959 C CA . ILE A 1 229 ? -11.974 2.607 12.218 1.00 97.38 229 ILE A CA 1
ATOM 1960 C C . ILE A 1 229 ? -11.105 1.769 11.291 1.00 97.38 229 ILE A C 1
ATOM 1962 O O . ILE A 1 229 ? -9.879 1.889 11.280 1.00 97.38 229 ILE A O 1
ATOM 1966 N N . ILE A 1 230 ? -11.755 0.903 10.527 1.00 97.44 230 ILE A N 1
ATOM 1967 C CA . ILE A 1 230 ? -11.111 -0.031 9.615 1.00 97.44 230 ILE A CA 1
ATOM 1968 C C . ILE A 1 230 ? -11.522 0.311 8.191 1.00 97.44 230 ILE A C 1
ATOM 1970 O O . ILE A 1 230 ? -12.710 0.486 7.909 1.00 97.44 230 ILE A O 1
ATOM 1974 N N . PHE A 1 231 ? -10.532 0.353 7.306 1.00 96.88 231 PHE A N 1
ATOM 1975 C CA . PHE A 1 231 ? -10.734 0.427 5.868 1.00 96.88 231 PHE A CA 1
ATOM 1976 C C . PHE A 1 231 ? -10.158 -0.834 5.227 1.00 96.88 231 PHE A C 1
ATOM 1978 O O . PHE A 1 231 ? -9.021 -1.207 5.505 1.00 96.88 231 PHE A O 1
ATOM 1985 N N . ASP A 1 232 ? -10.965 -1.488 4.402 1.00 94.44 232 ASP A N 1
ATOM 1986 C CA . ASP A 1 232 ? -10.631 -2.734 3.715 1.00 94.44 232 ASP A CA 1
ATOM 1987 C C . ASP A 1 232 ? -10.709 -2.492 2.203 1.00 94.44 232 ASP A C 1
ATOM 1989 O O . ASP A 1 232 ? -11.735 -2.039 1.689 1.00 94.44 232 ASP A O 1
ATOM 1993 N N . ALA A 1 233 ? -9.609 -2.694 1.489 1.00 92.25 233 ALA A N 1
ATOM 1994 C CA . ALA A 1 233 ? -9.500 -2.358 0.079 1.00 92.25 233 ALA A CA 1
ATOM 1995 C C . ALA A 1 233 ? -9.950 -3.543 -0.788 1.00 92.25 233 ALA A C 1
ATOM 1997 O O . ALA A 1 233 ? -9.368 -4.630 -0.768 1.00 92.25 233 ALA A O 1
ATOM 1998 N N . LYS A 1 234 ? -10.976 -3.326 -1.618 1.00 90.31 234 LYS A N 1
ATOM 1999 C CA . LYS A 1 234 ? -11.446 -4.312 -2.601 1.00 90.31 234 LYS A CA 1
ATOM 2000 C C . LYS A 1 234 ? -11.190 -3.796 -4.007 1.00 90.31 234 LYS A C 1
ATOM 2002 O O . LYS A 1 234 ? -11.679 -2.733 -4.374 1.00 90.31 234 LYS A O 1
ATOM 2007 N N . LYS A 1 235 ? -10.442 -4.557 -4.808 1.00 84.81 235 LYS A N 1
ATOM 2008 C CA . LYS A 1 235 ? -10.104 -4.179 -6.193 1.00 84.81 235 LYS A CA 1
ATOM 2009 C C . LYS A 1 235 ? -11.293 -4.309 -7.148 1.00 84.81 235 LYS A C 1
ATOM 2011 O O . LYS A 1 235 ? -11.278 -3.787 -8.259 1.00 84.81 235 LYS A O 1
ATOM 2016 N N . GLU A 1 236 ? -12.312 -5.056 -6.753 1.00 85.25 236 GLU A N 1
ATOM 2017 C CA . GLU A 1 236 ? -13.494 -5.312 -7.551 1.00 85.25 236 GLU A CA 1
ATOM 2018 C C . GLU A 1 236 ? -14.427 -4.092 -7.560 1.00 85.25 236 GLU A C 1
ATOM 2020 O O . GLU A 1 236 ? -14.628 -3.409 -6.557 1.00 85.25 236 GLU A O 1
ATOM 2025 N N . THR A 1 237 ? -15.063 -3.830 -8.702 1.00 85.12 237 THR A N 1
ATOM 2026 C CA . THR A 1 237 ? -16.119 -2.806 -8.779 1.00 85.12 237 THR A CA 1
ATOM 2027 C C . THR A 1 237 ? -17.371 -3.239 -8.015 1.00 85.12 237 THR A C 1
ATOM 2029 O O . THR A 1 237 ? -17.611 -4.437 -7.844 1.00 85.12 237 THR A O 1
ATOM 2032 N N . ALA A 1 238 ? -18.222 -2.280 -7.635 1.00 83.75 238 ALA A N 1
ATOM 2033 C CA . ALA A 1 238 ? -19.466 -2.556 -6.909 1.00 83.75 238 ALA A CA 1
ATOM 2034 C C . ALA A 1 238 ? -20.311 -3.649 -7.590 1.00 83.75 238 ALA A C 1
ATOM 2036 O O . ALA A 1 238 ? -20.624 -4.676 -6.996 1.00 83.75 238 ALA A O 1
ATOM 2037 N N . GLY A 1 239 ? -20.616 -3.488 -8.875 1.00 79.75 239 GLY A N 1
ATOM 2038 C CA . GLY A 1 239 ? -21.388 -4.456 -9.645 1.00 79.75 239 GLY A CA 1
ATOM 2039 C C . GLY A 1 239 ? -20.749 -5.846 -9.693 1.00 79.75 239 GLY A C 1
ATOM 2040 O O . GLY A 1 239 ? -21.480 -6.827 -9.694 1.00 79.75 239 GLY A O 1
ATOM 2041 N N . SER A 1 240 ? -19.418 -5.963 -9.677 1.00 81.94 240 SER A N 1
ATOM 2042 C CA . SER A 1 240 ? -18.751 -7.272 -9.596 1.00 81.94 240 SER A CA 1
ATOM 2043 C C . SER A 1 240 ? -18.933 -7.899 -8.213 1.00 81.94 240 SER A C 1
ATOM 2045 O O . SER A 1 240 ? -19.358 -9.048 -8.111 1.00 81.94 240 SER A O 1
ATOM 2047 N N . LEU A 1 241 ? -18.692 -7.118 -7.153 1.00 81.94 241 LEU A N 1
ATOM 2048 C CA . LEU A 1 241 ? -18.848 -7.558 -5.765 1.00 81.94 241 LEU A CA 1
ATOM 2049 C C . LEU A 1 241 ? -20.274 -8.006 -5.460 1.00 81.94 241 LEU A C 1
ATOM 2051 O O . LEU A 1 241 ? -20.455 -8.992 -4.759 1.00 81.94 241 LEU A O 1
ATOM 2055 N N . PHE A 1 242 ? -21.283 -7.295 -5.970 1.00 80.50 242 PHE A N 1
ATOM 2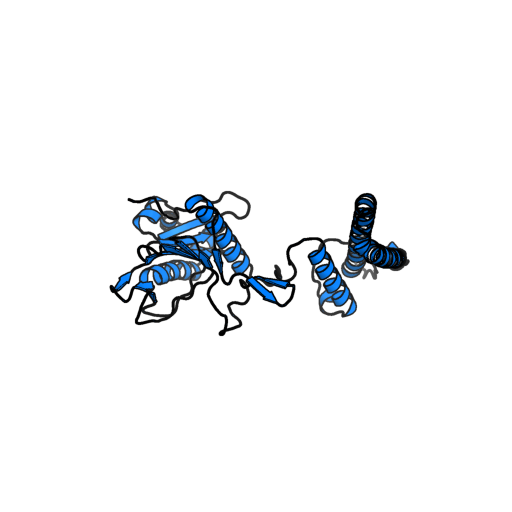056 C CA . PHE A 1 242 ? -22.680 -7.547 -5.617 1.00 80.50 242 PHE A CA 1
ATOM 2057 C C . PHE A 1 242 ? -23.403 -8.539 -6.543 1.00 80.50 242 PHE A C 1
ATOM 2059 O O . PHE A 1 242 ? -24.383 -9.144 -6.095 1.00 80.50 242 PHE A O 1
ATOM 2066 N N . LYS A 1 243 ? -22.923 -8.763 -7.779 1.00 76.81 243 LYS A N 1
ATOM 2067 C CA . LYS A 1 243 ? -23.464 -9.794 -8.691 1.00 76.81 243 LYS A CA 1
ATOM 2068 C C . LYS A 1 243 ? -23.018 -11.201 -8.307 1.00 76.81 243 LYS A C 1
ATOM 2070 O O . LYS A 1 243 ? -23.803 -12.145 -8.394 1.00 76.81 243 LYS A O 1
ATOM 2075 N N . GLU A 1 244 ? -21.774 -11.362 -7.869 1.00 74.19 244 GLU A N 1
ATOM 2076 C CA . GLU A 1 244 ? -21.255 -12.665 -7.476 1.00 74.19 244 GLU A CA 1
ATOM 2077 C C . GLU A 1 244 ? -21.620 -12.970 -6.015 1.00 74.19 244 GLU A C 1
ATOM 2079 O O . GLU A 1 244 ? -21.037 -12.432 -5.074 1.00 74.19 244 GLU A O 1
ATOM 2084 N N . LYS A 1 245 ? -22.604 -13.859 -5.803 1.00 66.88 245 LYS A N 1
ATOM 2085 C CA . LYS A 1 245 ? -23.128 -14.186 -4.459 1.00 66.88 245 LYS A CA 1
ATOM 2086 C C . LYS A 1 245 ? -22.038 -14.599 -3.456 1.00 66.88 245 LYS A C 1
ATOM 2088 O O . LYS A 1 245 ? -22.198 -14.324 -2.266 1.00 66.88 245 LYS A O 1
ATOM 2093 N N . GLY A 1 246 ? -20.966 -15.253 -3.915 1.00 67.25 246 GLY A N 1
ATOM 2094 C CA . GLY A 1 246 ? -19.822 -15.660 -3.091 1.00 67.25 246 GLY A CA 1
ATOM 2095 C C . GLY A 1 246 ? -18.979 -14.469 -2.630 1.00 67.25 246 GLY A C 1
ATOM 2096 O O . GLY A 1 246 ? -18.866 -14.233 -1.425 1.00 67.25 246 GLY A O 1
ATOM 2097 N N . ALA A 1 247 ? -18.474 -13.673 -3.577 1.00 64.56 247 ALA A N 1
ATOM 2098 C CA . ALA A 1 247 ? -17.679 -12.475 -3.298 1.00 64.56 247 ALA A CA 1
ATOM 2099 C C . ALA A 1 247 ? -18.442 -11.462 -2.425 1.00 64.56 247 ALA A C 1
ATOM 2101 O O . ALA A 1 247 ? -17.896 -10.945 -1.447 1.00 64.56 247 ALA A O 1
ATOM 2102 N N . ARG A 1 248 ? -19.742 -11.268 -2.695 1.00 69.44 248 ARG A N 1
ATOM 2103 C CA . ARG A 1 248 ? -20.635 -10.404 -1.909 1.00 69.44 248 ARG A CA 1
ATOM 2104 C C . ARG A 1 248 ? -20.677 -10.783 -0.436 1.00 69.44 248 ARG A C 1
ATOM 2106 O O . ARG A 1 248 ? -20.493 -9.941 0.442 1.00 69.44 248 ARG A O 1
ATOM 2113 N N . ARG A 1 249 ? -20.977 -12.060 -0.170 1.00 69.31 249 ARG A N 1
ATOM 2114 C CA . ARG A 1 249 ? -21.075 -12.584 1.196 1.00 69.31 249 ARG A CA 1
ATOM 2115 C C . ARG A 1 249 ? -19.726 -12.488 1.890 1.00 69.31 249 ARG A C 1
ATOM 2117 O O . ARG A 1 249 ? -19.706 -12.110 3.051 1.00 69.31 249 ARG A O 1
ATOM 2124 N N . SER A 1 250 ? -18.632 -12.745 1.173 1.00 78.00 250 SER A N 1
ATOM 2125 C CA . SER A 1 250 ? -17.279 -12.636 1.716 1.00 78.00 250 SER A CA 1
ATOM 2126 C C . SER A 1 250 ? -16.941 -11.209 2.156 1.00 78.00 250 SER A C 1
ATOM 2128 O O . SER A 1 250 ? -16.524 -11.020 3.292 1.00 78.00 250 SER A O 1
ATOM 2130 N N . ALA A 1 251 ? -17.175 -10.196 1.313 1.00 84.62 251 ALA A N 1
ATOM 2131 C CA . ALA A 1 251 ? -16.830 -8.809 1.640 1.00 84.62 251 ALA A CA 1
ATOM 2132 C C . ALA A 1 251 ? -17.650 -8.264 2.824 1.00 84.62 251 ALA A C 1
ATOM 2134 O O . ALA A 1 251 ? -17.094 -7.724 3.777 1.00 84.62 251 ALA A O 1
ATOM 2135 N N . ILE A 1 252 ? -18.974 -8.459 2.806 1.00 89.12 252 ILE A N 1
ATOM 2136 C CA . ILE A 1 252 ? -19.859 -8.016 3.895 1.00 89.12 252 ILE A CA 1
ATOM 2137 C C . ILE A 1 252 ? -19.546 -8.769 5.195 1.00 89.12 252 ILE A C 1
ATOM 2139 O O . ILE A 1 252 ? -19.455 -8.152 6.257 1.00 89.12 252 ILE A O 1
ATOM 2143 N N . ALA A 1 253 ? -19.360 -10.093 5.126 1.00 89.88 253 ALA A N 1
ATOM 2144 C CA . ALA A 1 253 ? -19.044 -10.898 6.302 1.00 89.88 253 ALA A CA 1
ATOM 2145 C C . ALA A 1 253 ? -17.688 -10.522 6.904 1.00 89.88 253 ALA A C 1
ATOM 2147 O O . ALA A 1 253 ? -17.578 -10.478 8.123 1.00 89.88 253 ALA A O 1
ATOM 2148 N N . GLN A 1 254 ? -16.687 -10.205 6.080 1.00 91.50 254 GLN A N 1
ATOM 2149 C CA . GLN A 1 254 ? -15.366 -9.773 6.537 1.00 91.50 254 GLN A CA 1
ATOM 2150 C C . GLN A 1 254 ? -15.436 -8.437 7.290 1.00 91.50 254 GLN A C 1
ATOM 2152 O O . GLN A 1 254 ? -14.907 -8.328 8.395 1.00 91.50 254 GLN A O 1
ATOM 2157 N N . LEU A 1 255 ? -16.173 -7.451 6.765 1.00 93.62 255 LEU A N 1
ATOM 2158 C CA . LEU A 1 255 ? -16.404 -6.186 7.470 1.00 93.62 255 LEU A CA 1
ATOM 2159 C C . LEU A 1 255 ? -17.122 -6.403 8.814 1.00 93.62 255 LEU A C 1
ATOM 2161 O O . LEU A 1 255 ? -16.676 -5.891 9.843 1.00 93.62 255 LEU A O 1
ATOM 2165 N N . HIS A 1 256 ? -18.190 -7.212 8.837 1.00 93.69 256 HIS A N 1
ATOM 2166 C CA . HIS A 1 256 ? -18.864 -7.575 10.089 1.00 93.69 256 HIS A CA 1
ATOM 2167 C C . HIS A 1 256 ? -17.929 -8.305 11.051 1.00 93.69 256 HIS A C 1
ATOM 2169 O O . HIS A 1 256 ? -17.914 -8.001 12.239 1.00 93.69 256 HIS A O 1
ATOM 2175 N N . GLN A 1 257 ? -17.119 -9.235 10.553 1.00 94.06 257 GLN A N 1
ATOM 2176 C CA . GLN A 1 257 ? -16.162 -9.963 11.368 1.00 94.06 257 GLN A CA 1
ATOM 2177 C C . GLN A 1 257 ? -15.193 -9.000 12.047 1.00 94.06 257 GLN A C 1
ATOM 2179 O O . GLN A 1 257 ? -15.009 -9.102 13.256 1.00 94.06 257 GLN A O 1
ATOM 2184 N N . TYR A 1 258 ? -14.613 -8.041 11.327 1.00 95.19 258 TYR A N 1
ATOM 2185 C CA . TYR A 1 258 ? -13.738 -7.043 11.938 1.00 95.19 258 TYR A CA 1
ATOM 2186 C C . TYR A 1 258 ? -14.458 -6.209 12.994 1.00 95.19 258 TYR A C 1
ATOM 2188 O O . TYR A 1 258 ? -13.947 -6.050 14.103 1.00 95.19 258 TYR A O 1
ATOM 2196 N N . LYS A 1 259 ? -15.661 -5.724 12.672 1.00 94.00 259 LYS A N 1
ATOM 2197 C CA . LYS A 1 259 ? -16.449 -4.875 13.567 1.00 94.00 259 LYS A CA 1
ATOM 2198 C C . LYS A 1 259 ? -16.811 -5.571 14.875 1.00 94.00 259 LYS A C 1
ATOM 2200 O O . LYS A 1 259 ? -16.785 -4.963 15.943 1.00 94.00 259 LYS A O 1
ATOM 2205 N N . GLU A 1 260 ? -17.176 -6.842 14.777 1.00 93.00 260 GLU A N 1
ATOM 2206 C CA . GLU A 1 260 ? -17.689 -7.612 15.899 1.00 93.00 260 GLU A CA 1
ATOM 2207 C C . GLU A 1 260 ? -16.550 -8.238 16.705 1.00 93.00 260 GLU A C 1
ATOM 2209 O O . GLU A 1 260 ? -16.567 -8.137 17.926 1.00 93.00 260 GLU A O 1
ATOM 2214 N N . SER A 1 261 ? -15.560 -8.849 16.041 1.00 94.00 261 SER A N 1
ATOM 2215 C CA . SER A 1 261 ? -14.552 -9.706 16.685 1.00 94.00 261 SER A CA 1
ATOM 2216 C C . SER A 1 261 ? -13.483 -8.955 17.474 1.00 94.00 261 SER A C 1
ATOM 2218 O O . SER A 1 261 ? -12.944 -9.518 18.428 1.00 94.00 261 SER A O 1
ATOM 2220 N N . ILE A 1 262 ? -13.177 -7.706 17.108 1.00 95.88 262 ILE A N 1
ATOM 2221 C CA . ILE A 1 262 ? -12.117 -6.917 17.740 1.00 95.88 262 ILE A CA 1
ATOM 2222 C C . ILE A 1 262 ? -12.694 -6.161 18.942 1.00 95.88 262 ILE A C 1
ATOM 2224 O O . ILE A 1 262 ? -13.478 -5.216 18.807 1.00 95.88 262 ILE A O 1
ATOM 2228 N N . ILE A 1 263 ? -12.274 -6.566 20.139 1.00 95.44 263 ILE A N 1
ATOM 2229 C CA . ILE A 1 263 ? -12.755 -6.010 21.405 1.00 95.44 263 ILE A CA 1
ATOM 2230 C C . ILE A 1 263 ? -11.594 -5.602 22.306 1.00 95.44 263 ILE A C 1
ATOM 2232 O O . ILE A 1 263 ? -10.471 -6.092 22.180 1.00 95.44 263 ILE A O 1
ATOM 2236 N N . ASN A 1 264 ? -11.886 -4.733 23.267 1.00 93.81 264 ASN A N 1
ATOM 2237 C CA . ASN A 1 264 ? -11.035 -4.531 24.426 1.00 93.81 264 ASN A CA 1
ATOM 2238 C C . ASN A 1 264 ? -11.434 -5.535 25.517 1.00 93.81 264 ASN A C 1
ATOM 2240 O O . ASN A 1 264 ? -12.541 -5.507 26.044 1.00 93.81 264 ASN A O 1
ATOM 2244 N N . PHE A 1 265 ? -10.529 -6.437 25.883 1.00 91.56 265 PHE A N 1
ATOM 2245 C CA . PHE A 1 265 ? -10.793 -7.473 26.884 1.00 91.56 265 PHE A CA 1
ATOM 2246 C C . PHE A 1 265 ? -10.863 -6.939 28.313 1.00 91.56 265 PHE A C 1
ATOM 2248 O O . PHE A 1 265 ? -11.402 -7.621 29.183 1.00 91.56 265 PHE A O 1
ATOM 2255 N N . LYS A 1 266 ? -10.339 -5.732 28.569 1.00 88.75 266 LYS A N 1
ATOM 2256 C CA . LYS A 1 266 ? -10.403 -5.113 29.899 1.00 88.75 266 LYS A CA 1
ATOM 2257 C C . LYS A 1 266 ? -11.842 -4.766 30.286 1.00 88.75 266 LYS A C 1
ATOM 2259 O O . LYS A 1 266 ? -12.233 -4.997 31.423 1.00 88.75 266 LYS A O 1
ATOM 2264 N N . ASP A 1 267 ? -12.614 -4.217 29.353 1.00 88.38 267 ASP A N 1
ATOM 2265 C CA . ASP A 1 267 ? -13.998 -3.774 29.565 1.00 88.38 267 ASP A CA 1
ATOM 2266 C C . ASP A 1 267 ? -15.030 -4.610 28.786 1.00 88.38 267 ASP A C 1
ATOM 2268 O O . ASP A 1 267 ? -16.231 -4.385 28.925 1.00 88.38 267 ASP A O 1
ATOM 2272 N N . LYS A 1 268 ? -14.569 -5.590 27.995 1.00 86.50 268 LYS A N 1
ATOM 2273 C CA . LYS A 1 268 ? -15.367 -6.438 27.094 1.00 86.50 268 LYS A CA 1
ATOM 2274 C C . LYS A 1 268 ? -16.196 -5.630 26.091 1.00 86.50 268 LYS A C 1
ATOM 2276 O O . LYS A 1 268 ? -17.247 -6.090 25.645 1.00 86.50 268 LYS A O 1
ATOM 2281 N N . LYS A 1 269 ? -15.738 -4.428 25.726 1.00 89.81 269 LYS A N 1
ATOM 2282 C CA . LYS A 1 269 ? -16.431 -3.561 24.770 1.00 89.81 269 LYS A CA 1
ATOM 2283 C C . LYS A 1 269 ? -15.855 -3.701 23.370 1.00 89.81 269 LYS A C 1
ATOM 2285 O O . LYS A 1 269 ? -14.652 -3.873 23.173 1.00 89.81 269 LYS A O 1
ATOM 2290 N N . ARG A 1 270 ? -16.738 -3.560 22.382 1.00 90.25 270 ARG A N 1
ATOM 2291 C CA . ARG A 1 270 ? -16.351 -3.401 20.979 1.00 90.25 270 ARG A CA 1
ATOM 2292 C C . ARG A 1 270 ? -15.693 -2.045 20.797 1.00 90.25 270 ARG A C 1
ATOM 2294 O O . ARG A 1 270 ? -16.260 -1.016 21.172 1.00 90.25 270 ARG A O 1
ATOM 2301 N N . VAL A 1 271 ? -14.503 -2.071 20.218 1.00 95.06 271 VAL A N 1
ATOM 2302 C CA . VAL A 1 271 ? -13.689 -0.874 19.986 1.00 95.06 271 VAL A CA 1
ATOM 2303 C C . VAL A 1 271 ? -13.802 -0.358 18.558 1.00 95.06 271 VAL A C 1
ATOM 2305 O O . VAL A 1 271 ? -13.568 0.821 18.309 1.00 95.06 271 VAL A O 1
ATOM 2308 N N . VAL A 1 272 ? -14.212 -1.214 17.620 1.00 96.12 272 VAL A N 1
ATOM 2309 C CA . VAL A 1 272 ? -14.390 -0.833 16.220 1.00 96.12 272 VAL A CA 1
ATOM 2310 C C . VAL A 1 272 ? -15.700 -0.065 16.053 1.00 96.12 272 VAL A C 1
ATOM 2312 O O . VAL A 1 272 ? -16.787 -0.608 16.250 1.00 96.12 272 VAL A O 1
ATOM 2315 N N . LYS A 1 273 ? -15.590 1.216 15.701 1.00 95.06 273 LYS A N 1
ATOM 2316 C CA . LYS A 1 273 ? -16.720 2.124 15.464 1.00 95.06 273 LYS A CA 1
ATOM 2317 C C . LYS A 1 273 ? -17.159 2.147 14.010 1.00 95.06 273 LYS A C 1
ATOM 2319 O O . LYS A 1 273 ? -18.342 2.331 13.748 1.00 95.06 273 LYS A O 1
ATOM 2324 N N . GLY A 1 274 ? -16.224 1.919 13.090 1.00 95.81 274 GLY A N 1
ATOM 2325 C CA . GLY A 1 274 ? -16.478 1.932 11.655 1.00 95.81 274 GLY A CA 1
ATOM 2326 C C . GLY A 1 274 ? -15.708 0.840 10.924 1.00 95.81 274 GLY A C 1
ATOM 2327 O O . GLY A 1 274 ? -14.521 0.653 11.182 1.00 95.81 274 GLY A O 1
ATOM 2328 N N . THR A 1 275 ? -16.363 0.146 9.998 1.00 96.31 275 THR A N 1
ATOM 2329 C CA . THR A 1 275 ? -15.717 -0.771 9.048 1.00 96.31 275 THR A CA 1
ATOM 2330 C C . THR A 1 275 ? -16.209 -0.471 7.646 1.00 96.31 275 THR A C 1
ATOM 2332 O O . THR A 1 275 ? -17.398 -0.643 7.361 1.00 96.31 275 THR A O 1
ATOM 2335 N N . TYR A 1 276 ? -15.309 -0.040 6.770 1.00 96.25 276 TYR A N 1
ATOM 2336 C CA . TYR A 1 276 ? -15.675 0.413 5.437 1.00 96.25 276 TYR A CA 1
ATOM 2337 C C . TYR A 1 276 ? -14.862 -0.301 4.367 1.00 96.25 276 TYR A C 1
ATOM 2339 O O . TYR A 1 276 ? -13.642 -0.390 4.471 1.00 96.25 276 TYR A O 1
ATOM 2347 N N . ALA A 1 277 ? -15.533 -0.765 3.317 1.00 94.62 277 ALA A N 1
ATOM 2348 C CA . ALA A 1 277 ? -14.850 -1.212 2.112 1.00 94.62 277 ALA A CA 1
ATOM 2349 C C . ALA A 1 277 ? -14.537 -0.009 1.213 1.00 94.62 277 ALA A C 1
ATOM 2351 O O . ALA A 1 277 ? -15.399 0.842 0.991 1.00 94.62 277 ALA A O 1
ATOM 2352 N N . ILE A 1 278 ? -13.325 0.057 0.674 1.00 94.19 278 ILE A N 1
ATOM 2353 C CA . ILE A 1 278 ? -12.939 1.042 -0.338 1.00 94.19 278 ILE A CA 1
ATOM 2354 C C . ILE A 1 278 ? -12.866 0.329 -1.683 1.00 94.19 278 ILE A C 1
ATOM 2356 O O . ILE A 1 278 ? -12.157 -0.671 -1.804 1.00 94.19 278 ILE A O 1
ATOM 2360 N N . ILE A 1 279 ? -13.615 0.823 -2.670 1.00 91.69 279 ILE A N 1
ATOM 2361 C CA . ILE A 1 279 ? -13.722 0.211 -3.999 1.00 91.69 279 ILE A CA 1
ATOM 2362 C C . ILE A 1 279 ? -13.345 1.196 -5.109 1.00 91.69 279 ILE A C 1
ATOM 2364 O O . ILE A 1 279 ? -13.568 2.400 -4.961 1.00 91.69 279 ILE A O 1
ATOM 2368 N N . PRO A 1 280 ? -12.823 0.724 -6.255 1.00 87.12 280 PRO A N 1
ATOM 2369 C CA . PRO A 1 280 ? -12.319 1.611 -7.294 1.00 87.12 280 PRO A CA 1
ATOM 2370 C C . PRO A 1 280 ? -13.414 2.246 -8.144 1.00 87.12 280 PRO A C 1
ATOM 2372 O O . PRO A 1 280 ? -13.141 3.217 -8.838 1.00 87.12 280 PRO A O 1
ATOM 2375 N N . LYS A 1 281 ? -14.628 1.678 -8.172 1.00 85.94 281 LYS A N 1
ATOM 2376 C CA . LYS A 1 281 ? -15.726 2.219 -8.980 1.00 85.94 281 LYS A CA 1
ATOM 2377 C C . LYS A 1 281 ? -17.099 1.729 -8.538 1.00 85.94 281 LYS A C 1
ATOM 2379 O O . LYS A 1 281 ? -17.307 0.526 -8.334 1.00 85.94 281 LYS A O 1
ATOM 2384 N N . ARG A 1 282 ? -18.065 2.648 -8.520 1.00 83.44 282 ARG A N 1
ATOM 2385 C CA . ARG A 1 282 ? -19.494 2.343 -8.377 1.00 83.44 282 ARG A CA 1
ATOM 2386 C C . ARG A 1 282 ? -20.099 2.040 -9.741 1.00 83.44 282 ARG A C 1
ATOM 2388 O O . ARG A 1 282 ? -20.498 2.930 -10.483 1.00 83.44 282 ARG A O 1
ATOM 2395 N N . THR A 1 283 ? -20.127 0.765 -10.100 1.00 84.38 283 THR A N 1
ATOM 2396 C CA . THR A 1 283 ? -20.945 0.274 -11.218 1.00 84.38 283 THR A CA 1
ATOM 2397 C C . THR A 1 283 ? -22.355 -0.067 -10.720 1.00 84.38 283 THR A C 1
ATOM 2399 O O . THR A 1 283 ? -22.580 -0.112 -9.513 1.00 84.38 283 THR A O 1
ATOM 2402 N N . SER A 1 284 ? -23.315 -0.279 -11.628 1.00 82.75 284 SER A N 1
ATOM 2403 C CA . SER A 1 284 ? -24.715 -0.561 -11.267 1.00 82.75 284 SER A CA 1
ATOM 2404 C C . SER A 1 284 ? -24.826 -1.730 -10.283 1.00 82.75 284 SER A C 1
ATOM 2406 O O . SER A 1 284 ? -24.326 -2.826 -10.560 1.00 82.75 284 SER A O 1
ATOM 2408 N N . VAL A 1 285 ? -25.528 -1.501 -9.172 1.00 83.56 285 VAL A N 1
ATOM 2409 C CA . VAL A 1 285 ? -25.867 -2.514 -8.165 1.00 83.56 285 VAL A CA 1
ATOM 2410 C C . VAL A 1 285 ? -27.381 -2.678 -8.061 1.00 83.56 285 VAL A C 1
ATOM 2412 O O . VAL A 1 285 ? -28.146 -1.855 -8.558 1.00 83.56 285 VAL A O 1
ATOM 2415 N N . GLU A 1 286 ? -27.832 -3.772 -7.449 1.00 83.88 286 GLU A N 1
ATOM 2416 C CA . GLU A 1 286 ? -29.253 -3.954 -7.143 1.00 83.88 286 GLU A CA 1
ATOM 2417 C C . GLU A 1 286 ? -29.690 -2.954 -6.059 1.00 83.88 286 GLU A C 1
ATOM 2419 O O . GLU A 1 286 ? -28.919 -2.621 -5.155 1.00 83.88 286 GLU A O 1
ATOM 2424 N N . LYS A 1 287 ? -30.951 -2.505 -6.120 1.00 84.94 287 LYS A N 1
ATOM 2425 C CA . LYS A 1 287 ? -31.503 -1.438 -5.263 1.00 84.94 287 LYS A CA 1
ATOM 2426 C C . LYS A 1 287 ? -31.296 -1.678 -3.761 1.00 84.94 287 LYS A C 1
ATOM 2428 O O . LYS A 1 287 ? -31.117 -0.731 -3.005 1.00 84.94 287 LYS A O 1
ATOM 2433 N N . GLU A 1 288 ? -31.306 -2.933 -3.317 1.00 84.31 288 GLU A N 1
ATOM 2434 C CA . GLU A 1 288 ? -31.104 -3.286 -1.906 1.00 84.31 288 GLU A CA 1
ATOM 2435 C C . GLU A 1 288 ? -29.681 -3.013 -1.383 1.00 84.31 288 GLU A C 1
ATOM 2437 O O . GLU A 1 288 ? -29.498 -2.859 -0.172 1.00 84.31 288 GLU A O 1
ATOM 2442 N N . TYR A 1 289 ? -28.688 -2.924 -2.278 1.00 86.31 289 TYR A N 1
ATOM 2443 C CA . TYR A 1 289 ? -27.279 -2.670 -1.951 1.00 86.31 289 TYR A CA 1
ATOM 2444 C C . TYR A 1 289 ? -26.892 -1.196 -2.052 1.00 86.31 289 TYR A C 1
ATOM 2446 O O . TYR A 1 289 ? -25.862 -0.807 -1.508 1.00 86.31 289 TYR A O 1
ATOM 2454 N N . GLU A 1 290 ? -27.734 -0.362 -2.667 1.00 87.38 290 GLU A N 1
ATOM 2455 C CA . GLU A 1 290 ? -27.508 1.086 -2.772 1.00 87.38 290 GLU A CA 1
ATOM 2456 C C . GLU A 1 290 ? -27.328 1.745 -1.398 1.00 87.38 290 GLU A C 1
ATOM 2458 O O . GLU A 1 290 ? -26.505 2.644 -1.239 1.00 87.38 290 GLU A O 1
ATOM 2463 N N . LYS A 1 291 ? -28.017 1.229 -0.369 1.00 90.12 291 LYS A N 1
ATOM 2464 C CA . LYS A 1 291 ? -27.895 1.704 1.018 1.00 90.12 291 LYS A CA 1
ATOM 2465 C C . LYS A 1 291 ? -26.462 1.661 1.551 1.00 90.12 291 LYS A C 1
ATOM 2467 O O . LYS A 1 291 ? -26.096 2.492 2.365 1.00 90.12 291 LYS A O 1
ATOM 2472 N N . PHE A 1 292 ? -25.627 0.732 1.084 1.00 90.44 292 PHE A N 1
ATOM 2473 C CA . PHE A 1 292 ? -24.246 0.623 1.553 1.00 90.44 292 PHE A CA 1
ATOM 2474 C C . PHE A 1 292 ? -23.346 1.768 1.070 1.00 90.44 292 PHE A C 1
ATOM 2476 O O . PHE A 1 292 ? -22.277 1.985 1.641 1.00 90.44 292 PHE A O 1
ATOM 2483 N N . PHE A 1 293 ? -23.786 2.502 0.048 1.00 90.75 293 PHE A N 1
ATOM 2484 C CA . PHE A 1 293 ? -23.131 3.702 -0.466 1.00 90.75 293 PHE A CA 1
ATOM 2485 C C . PHE A 1 293 ? -23.757 4.991 0.072 1.00 90.75 293 PHE A C 1
ATOM 2487 O O . PHE A 1 293 ? -23.244 6.079 -0.200 1.00 90.75 293 PHE A O 1
ATOM 2494 N N . ASP A 1 294 ? -24.848 4.887 0.830 1.00 90.88 294 ASP A N 1
ATOM 2495 C CA . ASP A 1 294 ? -25.507 6.036 1.425 1.00 90.88 294 ASP A CA 1
ATOM 2496 C C . ASP A 1 294 ? -24.714 6.572 2.624 1.00 90.88 294 ASP A C 1
ATOM 2498 O O . ASP A 1 294 ? -24.222 5.831 3.480 1.00 90.88 294 ASP A O 1
ATOM 2502 N N . LYS A 1 295 ? -24.596 7.899 2.683 1.00 90.56 295 LYS A N 1
ATOM 2503 C CA . LYS A 1 295 ? -23.840 8.588 3.728 1.00 90.56 295 LYS A CA 1
ATOM 2504 C C . LYS A 1 295 ? -24.478 8.405 5.107 1.00 90.56 295 LYS A C 1
ATOM 2506 O O . LYS A 1 295 ? -23.762 8.156 6.076 1.00 90.56 295 LYS A O 1
ATOM 2511 N N . ASN A 1 296 ? -25.803 8.511 5.196 1.00 91.75 296 ASN A N 1
ATOM 2512 C CA . ASN A 1 296 ? -26.513 8.393 6.468 1.00 91.75 296 ASN A CA 1
ATOM 2513 C C . ASN A 1 296 ? -26.434 6.961 6.987 1.00 91.75 296 ASN A C 1
ATOM 2515 O O . ASN A 1 296 ? -26.162 6.761 8.166 1.00 91.75 296 ASN A O 1
ATOM 2519 N N . TYR A 1 297 ? -26.548 5.976 6.094 1.00 92.06 297 TYR A N 1
ATOM 2520 C CA . TYR A 1 297 ? -26.349 4.574 6.441 1.00 92.06 297 TYR A CA 1
ATOM 2521 C C . TYR A 1 297 ? -24.951 4.321 7.023 1.00 92.06 297 TYR A C 1
ATOM 2523 O O . TYR A 1 297 ? -24.824 3.713 8.088 1.00 92.06 297 TYR A O 1
ATOM 2531 N N . ARG A 1 298 ? -23.891 4.837 6.381 1.00 93.38 298 ARG A N 1
ATOM 2532 C CA . ARG A 1 298 ? -22.521 4.720 6.911 1.00 93.38 298 ARG A CA 1
ATOM 2533 C C . ARG A 1 298 ? -22.376 5.364 8.285 1.00 93.38 298 ARG A C 1
ATOM 2535 O O . ARG A 1 298 ? -21.733 4.771 9.146 1.00 93.38 298 ARG A O 1
ATOM 2542 N N . LYS A 1 299 ? -22.976 6.536 8.496 1.00 89.25 299 LYS A N 1
ATOM 2543 C CA . LYS A 1 299 ? -22.911 7.266 9.767 1.00 89.25 299 LYS A CA 1
ATOM 2544 C C . LYS A 1 299 ? -23.678 6.562 10.889 1.00 89.25 299 LYS A C 1
ATOM 2546 O O . LYS A 1 299 ? -23.157 6.434 11.991 1.00 89.25 299 LYS A O 1
ATOM 2551 N N . GLU A 1 300 ? -24.888 6.087 10.608 1.00 91.25 300 GLU A N 1
ATOM 2552 C CA . GLU A 1 300 ? -25.756 5.410 11.577 1.00 91.25 300 GLU A CA 1
ATOM 2553 C C . GLU A 1 300 ? -25.193 4.044 11.977 1.00 91.25 300 GLU A C 1
ATOM 2555 O O . GLU A 1 300 ? -25.113 3.712 13.160 1.00 91.25 300 GLU A O 1
ATOM 2560 N N . TYR A 1 301 ? -24.757 3.257 10.991 1.00 90.69 301 TYR A N 1
ATOM 2561 C CA . TYR A 1 301 ? -24.339 1.879 11.218 1.00 90.69 301 TYR A CA 1
ATOM 2562 C C . TYR A 1 301 ? -22.826 1.707 11.312 1.00 90.69 301 TYR A C 1
ATOM 2564 O O . TYR A 1 301 ? -22.391 0.599 11.613 1.00 90.69 301 TYR A O 1
ATOM 2572 N N . GLY A 1 302 ? -21.998 2.723 11.055 1.00 91.88 302 GLY A N 1
ATOM 2573 C CA . GLY A 1 302 ? -20.536 2.573 11.026 1.00 91.88 302 GLY A CA 1
ATOM 2574 C C . GLY A 1 302 ? -20.084 1.487 10.044 1.00 91.88 302 GLY A C 1
ATOM 2575 O O . GLY A 1 302 ? -19.198 0.688 10.347 1.00 91.88 302 GLY A O 1
ATOM 2576 N N . PHE A 1 303 ? -20.792 1.350 8.925 1.00 92.56 303 PHE A N 1
ATOM 2577 C CA . PHE A 1 303 ? -20.637 0.241 7.991 1.00 92.56 303 PHE A CA 1
ATOM 2578 C C . PHE A 1 303 ? -21.023 0.683 6.584 1.00 92.56 303 PHE A C 1
ATOM 2580 O O . PHE A 1 303 ? -22.067 1.306 6.398 1.00 92.56 303 PHE A O 1
ATOM 2587 N N . GLY A 1 304 ? -20.225 0.327 5.581 1.00 92.94 304 GLY A N 1
ATOM 2588 C CA . GLY A 1 304 ? -20.583 0.558 4.184 1.00 92.94 304 GLY A CA 1
ATOM 2589 C C . GLY A 1 304 ? -19.379 0.622 3.260 1.00 92.94 304 GLY A C 1
ATOM 2590 O O . GLY A 1 304 ? -18.319 0.082 3.565 1.00 92.94 304 GLY A O 1
ATOM 2591 N N . PHE A 1 305 ? -19.569 1.257 2.109 1.00 93.44 305 PHE A N 1
ATOM 2592 C CA . PHE A 1 305 ? -18.609 1.286 1.014 1.00 93.44 305 PHE A CA 1
ATOM 2593 C C . PHE A 1 305 ? -18.326 2.738 0.622 1.00 93.44 305 PHE A C 1
ATOM 2595 O O . PHE A 1 305 ? -19.250 3.554 0.590 1.00 93.44 305 PHE A O 1
ATOM 2602 N N . TYR A 1 306 ? -17.065 3.042 0.323 1.00 93.38 306 TYR A N 1
ATOM 2603 C CA . TYR A 1 306 ? -16.627 4.294 -0.293 1.00 93.38 306 TYR A CA 1
ATOM 2604 C C . TYR A 1 306 ? -16.036 4.023 -1.671 1.00 93.38 306 TYR A C 1
ATOM 2606 O O . TYR A 1 306 ? -15.411 2.985 -1.901 1.00 93.38 306 TYR A O 1
ATOM 2614 N N . VAL A 1 307 ? -16.198 4.986 -2.571 1.00 90.00 307 VAL A N 1
ATOM 2615 C CA . VAL A 1 307 ? -15.730 4.883 -3.956 1.00 90.00 307 VAL A CA 1
ATOM 2616 C C . VAL A 1 307 ? -14.531 5.794 -4.169 1.00 90.00 307 VAL A C 1
ATOM 2618 O O . VAL A 1 307 ? -14.638 7.018 -4.092 1.00 90.00 307 VAL A O 1
ATOM 2621 N N . PHE A 1 308 ? -13.371 5.195 -4.430 1.00 86.56 308 PHE A N 1
ATOM 2622 C CA . PHE A 1 308 ? -12.136 5.904 -4.754 1.00 86.56 308 PHE A CA 1
ATOM 2623 C C . PHE A 1 308 ? -11.726 5.569 -6.185 1.00 86.56 308 PHE A C 1
ATOM 2625 O O . PHE A 1 308 ? -11.034 4.574 -6.412 1.00 86.56 308 PHE A O 1
ATOM 2632 N N . GLU A 1 309 ? -12.117 6.399 -7.153 1.00 76.44 309 GLU A N 1
ATOM 2633 C CA . GLU A 1 309 ? -11.695 6.180 -8.534 1.00 76.44 309 GLU A CA 1
ATOM 2634 C C . GLU A 1 309 ? -10.201 6.477 -8.702 1.00 76.44 309 GLU A C 1
ATOM 2636 O O . GLU A 1 309 ? -9.693 7.518 -8.283 1.00 76.44 309 GLU A O 1
ATOM 2641 N N . VAL A 1 310 ? -9.476 5.545 -9.329 1.00 67.56 310 VAL A N 1
ATOM 2642 C CA . VAL A 1 310 ? -8.016 5.650 -9.502 1.00 67.56 310 VAL A CA 1
ATOM 2643 C C . VAL A 1 310 ? -7.641 6.846 -10.384 1.00 67.56 310 VAL A C 1
ATOM 2645 O O . VAL A 1 310 ? -6.664 7.535 -10.098 1.00 67.56 310 VAL A O 1
ATOM 2648 N N . SER A 1 311 ? -8.432 7.117 -11.425 1.00 65.25 311 SER A N 1
ATOM 2649 C CA . SER A 1 311 ? -8.238 8.219 -12.378 1.00 65.25 311 SER A CA 1
ATOM 2650 C C . SER A 1 311 ? -9.291 9.331 -12.269 1.00 65.25 311 SER A C 1
ATOM 2652 O O . SER A 1 311 ? -9.331 10.205 -13.132 1.00 65.25 311 SER A O 1
ATOM 2654 N N . GLY A 1 312 ? -10.151 9.290 -11.249 1.00 62.59 312 GLY A N 1
ATOM 2655 C CA . GLY A 1 312 ? -11.353 10.118 -11.166 1.00 62.59 312 GLY A CA 1
ATOM 2656 C C . GLY A 1 312 ? -11.596 10.704 -9.779 1.00 62.59 312 GLY A C 1
ATOM 2657 O O . GLY A 1 312 ? -10.664 10.963 -9.012 1.00 62.59 312 GLY A O 1
ATOM 2658 N N . GLU A 1 313 ? -12.869 10.936 -9.473 1.00 64.94 313 GLU A N 1
ATOM 2659 C CA . GLU A 1 313 ? -13.286 11.492 -8.191 1.00 64.94 313 GLU A CA 1
ATOM 2660 C C . GLU A 1 313 ? -13.087 10.486 -7.053 1.00 64.94 313 GLU A C 1
ATOM 2662 O O . GLU A 1 313 ? -13.290 9.275 -7.183 1.00 64.94 313 GLU A O 1
ATOM 2667 N N . LYS A 1 314 ? -12.679 11.010 -5.899 1.00 73.75 314 LYS A N 1
ATOM 2668 C CA . LYS A 1 314 ? -12.511 10.235 -4.673 1.00 73.75 314 LYS A CA 1
ATOM 2669 C C . LYS A 1 314 ? -13.511 10.745 -3.665 1.00 73.75 314 LYS A C 1
ATOM 2671 O O . LYS A 1 314 ? -13.464 11.924 -3.308 1.00 73.75 314 LYS A O 1
ATOM 2676 N N . GLU A 1 315 ? -14.363 9.857 -3.172 1.00 79.75 315 GLU A N 1
ATOM 2677 C CA . GLU A 1 315 ? -15.317 10.227 -2.138 1.00 79.75 315 GLU A CA 1
ATOM 2678 C C . GLU A 1 315 ? -14.605 10.781 -0.890 1.00 79.75 315 GLU A C 1
ATOM 2680 O O . GLU A 1 315 ? -13.480 10.405 -0.516 1.00 79.75 315 GLU A O 1
ATOM 2685 N N . GLU A 1 316 ? -15.260 11.736 -0.237 1.00 79.31 316 GLU A N 1
ATOM 2686 C CA . GLU A 1 316 ? -14.816 12.232 1.055 1.00 79.31 316 GLU A CA 1
ATOM 2687 C C . GLU A 1 316 ? -15.075 11.162 2.121 1.00 79.31 316 GLU A C 1
ATOM 2689 O O . GLU A 1 316 ? -16.186 10.653 2.250 1.00 79.31 316 GLU A O 1
ATOM 2694 N N . VAL A 1 317 ? -14.028 10.800 2.867 1.00 76.50 317 VAL A N 1
ATOM 2695 C CA . VAL A 1 317 ? -14.127 9.807 3.939 1.00 76.50 317 VAL A CA 1
ATOM 2696 C C . VAL A 1 317 ? -14.219 10.535 5.256 1.00 76.50 317 VAL A C 1
ATOM 2698 O O . VAL A 1 317 ? -13.344 11.333 5.598 1.00 76.50 317 VAL A O 1
ATOM 2701 N N . GLU A 1 318 ? -15.253 10.203 6.016 1.00 76.44 318 GLU A N 1
ATOM 2702 C CA . GLU A 1 318 ? -15.424 10.687 7.375 1.00 76.44 318 GLU A CA 1
ATOM 2703 C C . GLU A 1 318 ? -14.500 9.898 8.293 1.00 76.44 318 GLU A C 1
ATOM 2705 O O . GLU A 1 318 ? -14.807 8.800 8.748 1.00 76.44 318 GLU A O 1
ATOM 2710 N N . ILE A 1 319 ? -13.308 10.454 8.494 1.00 68.75 319 ILE A N 1
ATOM 2711 C CA . ILE A 1 319 ? -12.283 9.838 9.323 1.00 68.75 319 ILE A CA 1
ATOM 2712 C C . ILE A 1 319 ? -12.671 9.955 10.794 1.00 68.75 319 ILE A C 1
ATOM 2714 O O . ILE A 1 319 ? -12.671 8.960 11.484 1.00 68.75 319 ILE A O 1
ATOM 2718 N N . TRP A 1 320 ? -13.082 11.127 11.260 1.00 67.12 320 TRP A N 1
ATOM 2719 C CA . TRP A 1 320 ? -13.723 11.338 12.560 1.00 67.12 320 TRP A CA 1
ATOM 2720 C C . TRP A 1 320 ? -14.391 12.719 12.478 1.00 67.12 320 TRP A C 1
ATOM 2722 O O . TRP A 1 320 ? -13.739 13.696 12.086 1.00 67.12 320 TRP A O 1
ATOM 2732 N N . GLU A 1 321 ? -15.681 12.840 12.800 1.00 51.38 321 GLU A N 1
ATOM 2733 C CA . GLU A 1 321 ? -16.256 14.164 13.067 1.00 51.38 321 GLU A CA 1
ATOM 2734 C C . GLU A 1 321 ? -15.620 14.674 14.365 1.00 51.38 321 GLU A C 1
ATOM 2736 O O . GLU A 1 321 ? -15.456 13.909 15.314 1.00 51.38 321 GLU A O 1
ATOM 2741 N N . ASN A 1 322 ? -15.196 15.942 14.400 1.00 34.97 322 ASN A N 1
ATOM 2742 C CA . ASN A 1 322 ? -14.748 16.537 15.657 1.00 34.97 322 ASN A CA 1
ATOM 2743 C C . ASN A 1 322 ? -15.965 16.568 16.587 1.00 34.97 322 ASN A C 1
ATOM 2745 O O . ASN A 1 322 ? -16.822 17.438 16.463 1.00 34.97 322 ASN A O 1
ATOM 2749 N N . GLY A 1 323 ? -16.065 15.584 17.469 1.00 33.94 323 GLY A N 1
ATOM 2750 C CA . GLY A 1 323 ? -17.048 15.534 18.532 1.00 33.94 323 GLY A CA 1
ATOM 2751 C C . GLY A 1 323 ? -16.339 15.811 19.843 1.00 33.94 323 GLY A C 1
ATOM 2752 O O . GLY A 1 323 ? -15.488 15.018 20.223 1.00 33.94 323 GLY A O 1
ATOM 2753 N N . LYS A 1 324 ? -16.672 16.966 20.427 1.00 29.17 324 LYS A N 1
ATOM 2754 C CA . LYS A 1 324 ? -16.710 17.302 21.860 1.00 29.17 324 LYS A CA 1
ATOM 2755 C C . LYS A 1 324 ? -15.952 16.405 22.838 1.00 29.17 324 LYS A C 1
ATOM 2757 O O . LYS A 1 324 ? -16.303 15.210 22.937 1.00 29.17 324 LYS A O 1
#

pLDDT: mean 80.17, std 16.08, range [29.17, 97.44]

Sequence (324 aa):
NYGGKILAPKKIITKNTYENRFVKGTLIKILWGINELLFSLEEYKENLNKIEEYKEKIEDMRKKLLKRKKELNLLLNLEFINEIKPEFEIKLTPVIKNNPYYNMIYKLYLKFHQFCIPVELGELNLQSFDEWLLYELWVFFQILEKCKKKFGEKIKVKNFFEIEGRKIKLKIGEIEKEPERKGTPEIEWENFSLYYQKRFEFTKKGIGSYTIPVKPDIVLWNKNNNEIIIFDAKKETAGSLFKEKGARRSAIAQLHQYKESIINFKDKKRVVKGTYAIIPKRTSVEKEYEKFFDKNYRKEYGFGFYVFEVSGEKEEVEIWENGK

Foldseek 3Di:
DPPDDDDDDDDDDALQDPLLLALLQLLVVVLVVLVVVLVVLVVVVVVCPPPPVCVVVSVVVNVVSVVSNVVSVVVCPPPSNVPYHHDNDDDCDPCCVPPPVSVVSSVVSLVVVCVVDVDNCVLVPVVPPPVQLVQLVVVLVVVVVLCCVVQHPDKDWPPQWDDDPPDTDGPSRCVPPDPPDDDFTWIDDPFKIKTAFDKFQCDLAFKGFVPHIDTAGIWIAGNVQRAIAGEHEDADEPAVCQVPPVSVCVVQVNQVRLQPGIAHNVVRHGRYQAGEYEYQYHDDHDPVQVLLDDPVSCVVRNGHYFHHHPPDDGDDDCPDDPDD

Secondary structure (DSSP, 8-state):
-------PPP----S--HHHHHHHHHHHHHHHHHHHHHHHHHHHHHH-TT-HHHHHHHHHHHHHHHHHHHHHHHHHTSHHHHTSPP--S----HHHHH-HHHHHHHHHHHHHHHHHSSS-TTTS-TTTS-HHHHHHHHHHHHHHHHHHHHH-S--EEESSEEEETTEEEEGGG-TTT-TT-----EEE-SSEEEEES--B-B-SSSEEESSS-B--SEEEEETTTTEEEEEEE--S-HHHHHHSHHHHHHHHHHHHHHHHHEEETTTTEE-EEEEEEEES------TTTGGGG-HHHHHHHSEEEEEB-SSS-BPPP-S-----